Protein AF-A0A401U730-F1 (afdb_monomer)

Organism: NCBI:txid2482724

pLDDT: mean 87.37, std 12.55, range [31.47, 98.69]

Nearest PDB structures (foldseek):
  6oiu-assembly1_A  TM=4.990E-01  e=7.074E-04  Toxoplasma gondii ME49

Structure (mmCIF, N/CA/C/O backbone):
data_AF-A0A401U730-F1
#
_entry.id   AF-A0A401U730-F1
#
loop_
_atom_site.group_PDB
_atom_site.id
_atom_site.type_symbol
_atom_site.label_atom_id
_atom_site.label_alt_id
_atom_site.label_comp_id
_atom_site.label_asym_id
_atom_site.label_entity_id
_atom_site.label_seq_id
_atom_site.pdbx_PDB_ins_code
_atom_site.Cartn_x
_atom_site.Cartn_y
_atom_site.Cartn_z
_atom_site.occupancy
_atom_site.B_iso_or_equiv
_atom_site.auth_seq_id
_atom_site.auth_comp_id
_atom_site.auth_asym_id
_atom_site.auth_atom_id
_atom_site.pdbx_PDB_model_num
ATOM 1 N N . MET A 1 1 ? -16.924 -6.769 8.856 1.00 92.94 1 MET A N 1
ATOM 2 C CA . MET A 1 1 ? -15.564 -7.307 9.139 1.00 92.94 1 MET A CA 1
ATOM 3 C C . MET A 1 1 ? -15.476 -7.551 10.638 1.00 92.94 1 MET A C 1
ATOM 5 O O . MET A 1 1 ? -15.945 -6.701 11.374 1.00 92.94 1 MET A O 1
ATOM 9 N N . VAL A 1 2 ? -14.948 -8.685 11.116 1.00 96.50 2 VAL A N 1
ATOM 10 C CA . VAL A 1 2 ? -14.974 -8.999 12.563 1.00 96.50 2 VAL A CA 1
ATOM 11 C C . VAL A 1 2 ? -13.787 -8.379 13.291 1.00 96.50 2 VAL A C 1
ATOM 13 O O . VAL A 1 2 ? -13.956 -7.716 14.314 1.00 96.50 2 VAL A O 1
ATOM 16 N N . SER A 1 3 ? -12.579 -8.595 12.777 1.00 97.56 3 SER A N 1
ATOM 17 C CA . SER A 1 3 ? -11.372 -8.023 13.365 1.00 97.56 3 SER A CA 1
ATOM 18 C C . SER A 1 3 ? -10.290 -7.762 12.337 1.00 97.56 3 SER A C 1
ATOM 20 O O . SER A 1 3 ? -10.276 -8.353 11.258 1.00 97.56 3 SER A O 1
ATOM 22 N N . GLU A 1 4 ? -9.372 -6.883 12.714 1.00 97.62 4 GLU A N 1
ATOM 23 C CA . GLU A 1 4 ? -8.245 -6.468 11.898 1.00 97.62 4 GLU A CA 1
ATOM 24 C C . GLU A 1 4 ? -6.982 -6.385 12.758 1.00 97.62 4 GLU A C 1
ATOM 26 O O . GLU A 1 4 ? -7.001 -5.846 13.865 1.00 97.62 4 GLU A O 1
ATOM 31 N N . ILE A 1 5 ? -5.879 -6.935 12.255 1.00 98.44 5 ILE A N 1
ATOM 32 C CA . ILE A 1 5 ? -4.561 -6.838 12.880 1.00 98.44 5 ILE A CA 1
ATOM 33 C C . ILE A 1 5 ? -3.582 -6.306 11.843 1.00 98.44 5 ILE A C 1
ATOM 35 O O . ILE A 1 5 ? -3.319 -6.953 10.831 1.00 98.44 5 ILE A O 1
ATOM 39 N N . VAL A 1 6 ? -3.005 -5.150 12.132 1.00 98.38 6 VAL A N 1
ATOM 40 C CA . VAL A 1 6 ? -2.072 -4.435 11.269 1.00 98.38 6 VAL A CA 1
ATOM 41 C C . VAL A 1 6 ? -0.719 -4.392 11.955 1.00 98.38 6 VAL A C 1
ATOM 43 O O . VAL A 1 6 ? -0.585 -3.891 13.073 1.00 98.38 6 VAL A O 1
ATOM 46 N N . ASN A 1 7 ? 0.300 -4.917 11.285 1.00 98.50 7 ASN A N 1
ATOM 47 C CA . ASN A 1 7 ? 1.684 -4.842 11.734 1.00 98.50 7 ASN A CA 1
ATOM 48 C C . ASN A 1 7 ? 2.497 -4.057 10.712 1.00 98.50 7 ASN A C 1
ATOM 50 O O . ASN A 1 7 ? 2.529 -4.417 9.538 1.00 98.50 7 ASN A O 1
ATOM 54 N N . ILE A 1 8 ? 3.157 -2.997 11.164 1.00 98.06 8 ILE A N 1
ATOM 55 C CA . ILE A 1 8 ? 3.908 -2.067 10.327 1.00 98.06 8 ILE A CA 1
ATOM 56 C C . ILE A 1 8 ? 5.350 -2.024 10.816 1.00 98.06 8 ILE A C 1
ATOM 58 O O . ILE A 1 8 ? 5.603 -1.686 11.971 1.00 98.06 8 ILE A O 1
ATOM 62 N N . ASN A 1 9 ? 6.298 -2.304 9.930 1.00 97.75 9 ASN A N 1
ATOM 63 C CA . ASN A 1 9 ? 7.701 -1.969 10.137 1.00 97.75 9 ASN A CA 1
ATOM 64 C C . ASN A 1 9 ? 7.971 -0.645 9.423 1.00 97.75 9 ASN A C 1
ATOM 66 O O . ASN A 1 9 ? 7.946 -0.580 8.194 1.00 97.75 9 ASN A O 1
ATOM 70 N N . LEU A 1 10 ? 8.187 0.414 10.202 1.00 97.12 10 LEU A N 1
ATOM 71 C CA . LEU A 1 10 ? 8.444 1.752 9.687 1.00 97.12 10 LEU A CA 1
ATOM 72 C C . LEU A 1 10 ? 9.946 1.951 9.466 1.00 97.12 10 LEU A C 1
ATOM 74 O O . LEU A 1 10 ? 10.731 1.961 10.424 1.00 97.12 10 LEU A O 1
ATOM 78 N N . TYR A 1 11 ? 10.313 2.158 8.203 1.00 95.00 11 TYR A N 1
ATOM 79 C CA . TYR A 1 11 ? 11.658 2.508 7.775 1.00 95.00 11 TYR A CA 1
ATOM 80 C C . TYR A 1 11 ? 11.805 4.016 7.516 1.00 95.00 11 TYR A C 1
ATOM 82 O O . TYR A 1 11 ? 10.855 4.800 7.534 1.00 95.00 11 TYR A O 1
ATOM 90 N N . SER A 1 12 ? 13.034 4.457 7.269 1.00 91.25 12 SER A N 1
ATOM 91 C CA . SER A 1 12 ? 13.370 5.859 7.066 1.00 91.25 12 SER A CA 1
ATOM 92 C C . SER A 1 12 ? 12.719 6.441 5.823 1.00 91.25 12 SER A C 1
ATOM 94 O O . SER A 1 12 ? 12.453 7.631 5.817 1.00 91.25 12 SER A O 1
ATOM 96 N N . ASP A 1 13 ? 12.473 5.632 4.799 1.00 89.62 13 ASP A N 1
ATOM 97 C CA . ASP A 1 13 ? 11.972 6.038 3.485 1.00 89.62 13 ASP A CA 1
ATOM 98 C C . ASP A 1 13 ? 10.804 5.185 2.976 1.00 89.62 13 ASP A C 1
ATOM 100 O O . ASP A 1 13 ? 10.279 5.463 1.900 1.00 89.62 13 ASP A O 1
ATOM 104 N N . SER A 1 14 ? 10.397 4.173 3.737 1.00 91.62 14 SER A N 1
ATOM 105 C CA . SER A 1 14 ? 9.371 3.206 3.364 1.00 91.62 14 SER A CA 1
ATOM 106 C C . SER A 1 14 ? 8.704 2.599 4.598 1.00 91.62 14 SER A C 1
ATOM 108 O O . SER A 1 14 ? 9.127 2.807 5.734 1.00 91.62 14 SER A O 1
ATOM 110 N N . SER A 1 15 ? 7.632 1.847 4.388 1.00 92.88 15 SER A N 1
ATOM 111 C CA . SER A 1 15 ? 6.961 1.046 5.406 1.00 92.88 15 SER A CA 1
ATOM 112 C C . SER A 1 15 ? 6.593 -0.307 4.819 1.00 92.88 15 SER A C 1
ATOM 114 O O . SER A 1 15 ? 5.973 -0.365 3.758 1.00 92.88 15 SER A O 1
ATOM 116 N N . PHE A 1 16 ? 6.940 -1.385 5.518 1.00 94.69 16 PHE A N 1
ATOM 117 C CA . PHE A 1 16 ? 6.372 -2.704 5.249 1.00 94.69 16 PHE A CA 1
ATOM 118 C C . PHE A 1 16 ? 5.142 -2.897 6.128 1.00 94.69 16 PHE A C 1
ATOM 120 O O . PHE A 1 16 ? 5.216 -2.698 7.341 1.00 94.69 16 PHE A O 1
ATOM 127 N N . VAL A 1 17 ? 4.025 -3.287 5.528 1.00 95.12 17 VAL A N 1
ATOM 128 C CA . VAL A 1 17 ? 2.740 -3.449 6.199 1.00 95.12 17 VAL A CA 1
ATOM 129 C C . VAL A 1 17 ? 2.224 -4.866 5.971 1.00 95.12 17 VAL A C 1
ATOM 131 O O . VAL A 1 17 ? 2.206 -5.361 4.850 1.00 95.12 17 VAL A O 1
ATOM 134 N N . SER A 1 18 ? 1.793 -5.512 7.050 1.00 97.50 18 SER A N 1
ATOM 135 C CA . SER A 1 18 ? 1.122 -6.809 7.052 1.00 97.50 18 SER A CA 1
ATOM 136 C C . SER A 1 18 ? -0.223 -6.657 7.754 1.00 97.50 18 SER A C 1
ATOM 138 O O . SER A 1 18 ? -0.272 -6.596 8.987 1.00 97.50 18 SER A O 1
ATOM 140 N N . CYS A 1 19 ? -1.303 -6.657 6.981 1.00 96.50 19 CYS A N 1
ATOM 141 C CA . CYS A 1 19 ? -2.676 -6.590 7.476 1.00 96.50 19 CYS A CA 1
ATOM 142 C C . CYS A 1 19 ? -3.315 -7.971 7.449 1.00 96.50 19 CYS A C 1
ATOM 144 O O . CYS A 1 19 ? -3.171 -8.709 6.480 1.00 96.50 19 CYS A O 1
ATOM 146 N N . THR A 1 20 ? -4.023 -8.335 8.509 1.00 98.19 20 THR A N 1
ATOM 147 C CA . THR A 1 20 ? -4.826 -9.557 8.587 1.00 98.19 20 THR A CA 1
ATOM 148 C C . THR A 1 20 ? -6.246 -9.184 8.972 1.00 98.19 20 THR A C 1
ATOM 150 O O . THR A 1 20 ? -6.475 -8.651 10.054 1.00 98.19 20 THR A O 1
ATOM 153 N N . PHE A 1 21 ? -7.188 -9.492 8.091 1.00 97.19 21 PHE A N 1
ATOM 154 C CA . PHE A 1 21 ? -8.611 -9.246 8.247 1.00 97.19 21 PHE A CA 1
ATOM 155 C C . PHE A 1 21 ? -9.322 -10.570 8.507 1.00 97.19 21 PHE A C 1
ATOM 157 O O . PHE A 1 21 ? -9.176 -11.526 7.743 1.00 97.19 21 PHE A O 1
ATOM 164 N N . ASN A 1 22 ? -10.116 -10.624 9.571 1.00 97.81 22 ASN A N 1
ATOM 165 C CA . ASN A 1 22 ? -10.995 -11.749 9.849 1.00 97.81 22 ASN A CA 1
ATOM 166 C C . ASN A 1 22 ? -12.416 -11.375 9.445 1.00 97.81 22 ASN A C 1
ATOM 168 O O . ASN A 1 22 ? -13.035 -10.455 9.992 1.00 97.81 22 ASN A O 1
ATOM 172 N N . MET A 1 23 ? -12.925 -12.105 8.465 1.00 96.62 23 MET A N 1
ATOM 173 C CA . MET A 1 23 ? -14.196 -11.861 7.802 1.00 96.62 23 MET A CA 1
ATOM 174 C C . MET A 1 23 ? -15.190 -12.935 8.218 1.00 96.62 23 MET A C 1
ATOM 176 O O . MET A 1 23 ? -14.804 -14.083 8.420 1.00 96.62 23 MET A O 1
ATOM 180 N N . LYS A 1 24 ? -16.472 -12.578 8.315 1.00 96.69 24 LYS A N 1
ATOM 181 C CA . LYS A 1 24 ? -17.561 -13.522 8.569 1.00 96.69 24 LYS A CA 1
ATOM 182 C C . LYS A 1 24 ? -18.732 -13.212 7.653 1.00 96.69 24 LYS A C 1
ATOM 184 O O . LYS A 1 24 ? -19.149 -12.058 7.555 1.00 96.69 24 LYS A O 1
ATOM 189 N N . ASN A 1 25 ? -19.268 -14.238 7.005 1.00 96.75 25 ASN A N 1
ATOM 190 C CA . ASN A 1 25 ? -20.486 -14.116 6.224 1.00 96.75 25 ASN A CA 1
ATOM 191 C C . ASN A 1 25 ? -21.715 -14.288 7.122 1.00 96.75 25 ASN A C 1
ATOM 193 O O . ASN A 1 25 ? -21.928 -15.343 7.717 1.00 96.75 25 ASN A O 1
ATOM 197 N N . HIS A 1 26 ? -22.537 -13.246 7.203 1.00 93.69 26 HIS A N 1
ATOM 198 C CA . HIS A 1 26 ? -23.781 -13.247 7.976 1.00 93.69 26 HIS A CA 1
ATOM 199 C C . HIS A 1 26 ? -25.024 -13.561 7.127 1.00 93.69 26 HIS A C 1
ATOM 201 O O . HIS A 1 26 ? -26.112 -13.683 7.685 1.00 93.69 26 HIS A O 1
ATOM 207 N N . GLY A 1 27 ? -24.882 -13.643 5.801 1.00 93.88 27 GLY A N 1
ATOM 208 C CA . GLY A 1 27 ? -25.962 -13.919 4.855 1.00 93.88 27 GLY A CA 1
ATOM 209 C C . GLY A 1 27 ? -25.851 -15.305 4.224 1.00 93.88 27 GLY A C 1
ATOM 210 O O . GLY A 1 27 ? -25.210 -16.208 4.766 1.00 93.88 27 GLY A O 1
ATOM 211 N N . ASP A 1 28 ? -26.490 -15.472 3.069 1.00 97.12 28 ASP A N 1
ATOM 212 C CA . ASP A 1 28 ? -26.392 -16.694 2.270 1.00 97.12 28 ASP A CA 1
ATOM 213 C C . ASP A 1 28 ? -25.027 -16.823 1.581 1.00 97.12 28 ASP A C 1
ATOM 215 O O . ASP A 1 28 ? -24.183 -15.933 1.657 1.00 97.12 28 ASP A O 1
ATOM 219 N N . SER A 1 29 ? -24.765 -17.970 0.952 1.00 97.50 29 SER A N 1
ATOM 220 C CA . SER A 1 29 ? -23.481 -18.194 0.277 1.00 97.50 29 SER A CA 1
ATOM 221 C C . SER A 1 29 ? -23.316 -17.236 -0.903 1.00 97.50 29 SER A C 1
ATOM 223 O O . SER A 1 29 ? -24.237 -17.090 -1.704 1.00 97.50 29 SER A O 1
ATOM 225 N N . LEU A 1 30 ? -22.146 -16.612 -1.030 1.00 96.69 30 LEU A N 1
ATOM 226 C CA . LEU A 1 30 ? -21.886 -15.609 -2.061 1.00 96.69 30 LEU A CA 1
ATOM 227 C C . LEU A 1 30 ? -20.399 -15.540 -2.438 1.00 96.69 30 LEU A C 1
ATOM 229 O O . LEU A 1 30 ? -19.533 -16.011 -1.702 1.00 96.69 30 LEU A O 1
ATOM 233 N N . THR A 1 31 ? -20.091 -14.944 -3.586 1.00 96.06 31 THR A N 1
ATOM 234 C CA . THR A 1 31 ? -18.715 -14.637 -3.998 1.00 96.06 31 THR A CA 1
ATOM 235 C C . THR A 1 31 ? -18.553 -13.128 -4.086 1.00 96.06 31 THR A C 1
ATOM 237 O O . THR A 1 31 ? -19.290 -12.481 -4.822 1.00 96.06 31 THR A O 1
ATOM 240 N N . LEU A 1 32 ? -17.600 -12.575 -3.333 1.00 92.06 32 LEU A N 1
ATOM 241 C CA . LEU A 1 32 ? -17.267 -11.149 -3.345 1.00 92.06 32 LEU A CA 1
ATOM 242 C C . LEU A 1 32 ? -16.022 -10.898 -4.177 1.00 92.06 32 LEU A C 1
ATOM 244 O O . LEU A 1 32 ? -15.055 -11.651 -4.069 1.00 92.06 32 LEU A O 1
ATOM 248 N N . ALA A 1 33 ? -16.026 -9.802 -4.930 1.00 91.44 33 ALA A N 1
ATOM 249 C CA . ALA A 1 33 ? -14.792 -9.148 -5.330 1.00 91.44 33 ALA A CA 1
ATOM 250 C C . ALA A 1 33 ? -14.291 -8.334 -4.130 1.00 91.44 33 ALA A C 1
ATOM 252 O O . ALA A 1 33 ? -14.960 -7.406 -3.678 1.00 91.44 33 ALA A O 1
ATOM 253 N N . VAL A 1 34 ? -13.150 -8.729 -3.575 1.00 90.88 34 VAL A N 1
ATOM 254 C CA . VAL A 1 34 ? -12.459 -7.972 -2.531 1.00 90.88 34 VAL A CA 1
ATOM 255 C C . VAL A 1 34 ? -11.381 -7.152 -3.203 1.00 90.88 34 VAL A C 1
ATOM 257 O O . VAL A 1 34 ? -10.707 -7.648 -4.100 1.00 90.88 34 VAL A O 1
ATOM 260 N N . GLY A 1 35 ? -11.261 -5.902 -2.782 1.00 86.44 35 GLY A N 1
ATOM 261 C CA . GLY A 1 35 ? -10.415 -4.925 -3.425 1.00 86.44 35 GLY A CA 1
ATOM 262 C C . GLY A 1 35 ? -9.282 -4.415 -2.541 1.00 86.44 35 GLY A C 1
ATOM 263 O O . GLY A 1 35 ? -9.459 -4.233 -1.337 1.00 86.44 35 GLY A O 1
ATOM 264 N N . PHE A 1 36 ? -8.140 -4.131 -3.159 1.00 81.25 36 PHE A N 1
ATOM 265 C CA . PHE A 1 36 ? -7.029 -3.387 -2.586 1.00 81.25 36 PHE A CA 1
ATOM 266 C C . PHE A 1 36 ? -6.651 -2.196 -3.497 1.00 81.25 36 PHE A C 1
ATOM 268 O O . PHE A 1 36 ? -6.542 -2.376 -4.715 1.00 81.25 36 PHE A O 1
ATOM 275 N N . PRO A 1 37 ? -6.499 -0.972 -2.955 1.00 74.12 37 PRO A N 1
ATOM 276 C CA . PRO A 1 37 ? -6.190 0.220 -3.751 1.00 74.12 37 PRO A CA 1
ATOM 277 C C . PRO A 1 37 ? -4.754 0.203 -4.305 1.00 74.12 37 PRO A C 1
ATOM 279 O O . PRO A 1 37 ? -3.903 -0.547 -3.823 1.00 74.12 37 PRO A O 1
ATOM 282 N N . VAL A 1 38 ? -4.459 1.065 -5.292 1.00 67.62 38 VAL A N 1
ATOM 283 C CA . VAL A 1 38 ? -3.062 1.321 -5.702 1.00 67.62 38 VAL A CA 1
ATOM 284 C C . VAL A 1 38 ? -2.323 2.036 -4.590 1.00 67.62 38 VAL A C 1
ATOM 286 O O . VAL A 1 38 ? -2.788 3.040 -4.055 1.00 67.62 38 VAL A O 1
ATOM 289 N N . MET A 1 39 ? -1.117 1.561 -4.299 1.00 60.22 39 MET A N 1
ATOM 290 C CA . MET A 1 39 ? -0.296 2.063 -3.201 1.00 60.22 39 MET A CA 1
ATOM 291 C C . MET A 1 39 ? 0.797 3.041 -3.667 1.00 60.22 39 MET A C 1
ATOM 293 O O . MET A 1 39 ? 1.913 3.049 -3.144 1.00 60.22 39 MET A O 1
ATOM 297 N N . ASN A 1 40 ? 0.475 3.900 -4.639 1.00 57.69 40 ASN A N 1
ATOM 298 C CA . ASN A 1 40 ? 1.379 4.924 -5.168 1.00 57.69 40 ASN A CA 1
ATOM 299 C C . ASN A 1 40 ? 1.354 6.186 -4.290 1.00 57.69 40 ASN A C 1
ATOM 301 O O . ASN A 1 40 ? 0.771 7.207 -4.646 1.00 57.69 40 ASN A O 1
ATOM 305 N N . PHE A 1 41 ? 2.019 6.144 -3.134 1.00 49.84 41 PHE A N 1
ATOM 306 C CA . PHE A 1 41 ? 2.169 7.314 -2.262 1.00 49.84 41 PHE A CA 1
ATOM 307 C C . PHE A 1 41 ? 3.386 8.165 -2.657 1.00 49.84 41 PHE A C 1
ATOM 309 O O . PHE A 1 41 ? 4.400 8.183 -1.963 1.00 49.84 41 PHE A O 1
ATOM 316 N N . PHE A 1 42 ? 3.292 8.913 -3.758 1.00 41.88 42 PHE A N 1
ATOM 317 C CA . PHE A 1 42 ? 4.226 10.008 -4.041 1.00 41.88 42 PHE A CA 1
ATOM 318 C C . PHE A 1 42 ? 3.470 11.336 -4.062 1.00 41.88 42 PHE A C 1
ATOM 320 O O . PHE A 1 42 ? 2.549 11.541 -4.842 1.00 41.88 42 PHE A O 1
ATOM 327 N N . HIS A 1 43 ? 3.875 12.261 -3.188 1.00 36.62 43 HIS A N 1
ATOM 328 C CA . HIS A 1 43 ? 3.167 13.521 -2.924 1.00 36.62 43 HIS A CA 1
ATOM 329 C C . HIS A 1 43 ? 3.184 14.523 -4.102 1.00 36.62 43 HIS A C 1
ATOM 331 O O . HIS A 1 43 ? 2.590 15.588 -3.991 1.00 36.62 43 HIS A O 1
ATOM 337 N N . TRP A 1 44 ? 3.870 14.203 -5.208 1.00 31.47 44 TRP A N 1
ATOM 338 C CA . TRP A 1 44 ? 4.137 15.142 -6.310 1.00 31.47 44 TRP A CA 1
ATOM 339 C C . TRP A 1 44 ? 3.843 14.595 -7.713 1.00 31.47 44 TRP A C 1
ATOM 341 O O . TRP A 1 44 ? 3.870 15.363 -8.668 1.00 31.47 44 TRP A O 1
ATOM 351 N N . SER A 1 45 ? 3.538 13.304 -7.843 1.00 36.97 45 SER A N 1
ATOM 352 C CA . SER A 1 45 ? 3.020 12.693 -9.070 1.00 36.97 45 SER A CA 1
ATOM 353 C C . SER A 1 45 ? 2.565 11.275 -8.749 1.00 36.97 45 SER A C 1
ATOM 355 O O . SER A 1 45 ? 3.286 10.553 -8.055 1.00 36.97 45 SER A O 1
ATOM 357 N N . ILE A 1 46 ? 1.436 10.836 -9.303 1.00 39.97 46 ILE A N 1
ATOM 358 C CA . ILE A 1 46 ? 1.210 9.402 -9.496 1.00 39.97 46 ILE A CA 1
ATOM 359 C C . ILE 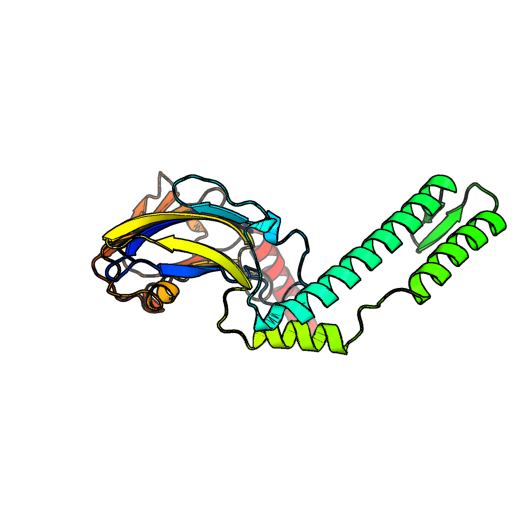A 1 46 ? 2.392 8.939 -10.356 1.00 39.97 46 ILE A C 1
ATOM 361 O O . ILE A 1 46 ? 2.586 9.435 -11.464 1.00 39.97 46 ILE A O 1
ATOM 365 N N . SER A 1 47 ? 3.278 8.105 -9.806 1.00 43.59 47 SER A N 1
ATOM 366 C CA . SER A 1 47 ? 4.280 7.451 -10.648 1.00 43.59 47 SER A CA 1
ATOM 367 C C . SER A 1 47 ? 3.509 6.678 -11.718 1.00 43.59 47 SER A C 1
ATOM 369 O O . SER A 1 47 ? 2.527 6.029 -11.344 1.00 43.59 47 SER A O 1
ATOM 371 N N . PRO A 1 48 ? 3.911 6.722 -13.003 1.00 53.12 48 PRO A N 1
ATOM 372 C CA . PRO A 1 48 ? 3.255 5.916 -14.023 1.00 53.12 48 PRO A CA 1
ATOM 373 C C . PRO A 1 48 ? 3.182 4.466 -13.542 1.00 53.12 48 PRO A C 1
ATOM 375 O O . PRO A 1 48 ? 4.107 3.995 -12.867 1.00 53.12 48 PRO A O 1
ATOM 378 N N . TYR A 1 49 ? 2.054 3.812 -13.830 1.00 56.84 49 TYR A N 1
ATOM 379 C CA . TYR A 1 49 ? 1.788 2.433 -13.439 1.00 56.84 49 TYR A CA 1
ATOM 380 C C . TYR A 1 49 ? 3.014 1.555 -13.708 1.00 56.84 49 TYR A C 1
ATOM 382 O O . TYR A 1 49 ? 3.540 1.502 -14.821 1.00 56.84 49 TYR A O 1
ATOM 390 N N . ASP A 1 50 ? 3.491 0.886 -12.664 1.00 60.69 50 ASP A N 1
ATOM 391 C CA . ASP A 1 50 ? 4.623 -0.022 -12.759 1.00 60.69 50 ASP A CA 1
ATOM 392 C C . ASP A 1 50 ? 4.082 -1.432 -12.990 1.00 60.69 50 ASP A C 1
ATOM 394 O O . ASP A 1 50 ? 3.280 -1.935 -12.212 1.00 60.69 50 ASP A O 1
ATOM 398 N N . LYS A 1 51 ? 4.519 -2.119 -14.044 1.00 59.66 51 LYS A N 1
ATOM 399 C CA . LYS A 1 51 ? 4.112 -3.511 -14.292 1.00 59.66 51 LYS A CA 1
ATOM 400 C C . LYS A 1 51 ? 4.490 -4.474 -13.155 1.00 59.66 51 LYS A C 1
ATOM 402 O O . LYS A 1 51 ? 3.876 -5.529 -13.031 1.00 59.66 51 LYS A O 1
ATOM 407 N N . GLN A 1 52 ? 5.480 -4.121 -12.328 1.00 65.12 52 GLN A N 1
ATOM 408 C CA . GLN A 1 52 ? 5.853 -4.870 -11.126 1.00 65.12 52 GLN A CA 1
ATOM 409 C C . GLN A 1 52 ? 4.986 -4.496 -9.922 1.00 65.12 52 GLN A C 1
ATOM 411 O O . GLN A 1 52 ? 5.219 -4.981 -8.822 1.00 65.12 52 GLN A O 1
ATOM 416 N N . ASP A 1 53 ? 3.974 -3.643 -10.079 1.00 68.62 53 ASP A N 1
ATOM 417 C CA . ASP A 1 53 ? 3.147 -3.192 -8.965 1.00 68.62 53 ASP A CA 1
ATOM 418 C C . ASP A 1 53 ? 2.392 -4.350 -8.300 1.00 68.62 53 ASP A C 1
ATOM 420 O O . ASP A 1 53 ? 2.330 -4.415 -7.074 1.00 68.62 53 ASP A O 1
ATOM 424 N N . LYS A 1 54 ? 1.973 -5.364 -9.073 1.00 72.50 54 LYS A N 1
ATOM 425 C CA . LYS A 1 54 ? 1.433 -6.607 -8.503 1.00 72.50 54 LYS A CA 1
ATOM 426 C C . LYS A 1 54 ? 2.466 -7.480 -7.781 1.00 72.50 54 LYS A C 1
ATOM 428 O O . LYS A 1 54 ? 2.084 -8.381 -7.043 1.00 72.50 54 LYS A O 1
ATOM 433 N N . GLU A 1 55 ? 3.761 -7.255 -7.991 1.00 72.75 55 GLU A N 1
ATOM 434 C CA . GLU A 1 55 ? 4.843 -7.918 -7.248 1.00 72.75 55 GLU A CA 1
ATOM 435 C C . GLU A 1 55 ? 5.147 -7.197 -5.922 1.00 72.75 55 GLU A C 1
ATOM 437 O O . GLU A 1 55 ? 5.808 -7.760 -5.051 1.00 72.75 55 GLU A O 1
ATOM 442 N N . LYS A 1 56 ? 4.642 -5.967 -5.733 1.00 77.06 56 LYS A N 1
ATOM 443 C CA . LYS A 1 56 ? 4.864 -5.156 -4.519 1.00 77.06 56 LYS A CA 1
ATOM 444 C C . LYS A 1 56 ? 3.949 -5.532 -3.358 1.00 77.06 56 LYS A C 1
ATOM 446 O O . LYS A 1 56 ? 4.114 -4.999 -2.255 1.00 77.06 56 LYS A O 1
ATOM 451 N N . PHE A 1 57 ? 3.001 -6.436 -3.585 1.00 86.69 57 PHE A N 1
ATOM 452 C CA . PHE A 1 57 ? 2.126 -6.952 -2.549 1.00 86.69 57 PHE A CA 1
ATOM 453 C C . PHE A 1 57 ? 1.862 -8.449 -2.708 1.00 86.69 57 PHE A C 1
ATOM 455 O O . PHE A 1 57 ? 2.013 -9.045 -3.770 1.00 86.69 57 PHE A O 1
ATOM 462 N N . GLU A 1 58 ? 1.459 -9.066 -1.606 1.00 92.44 58 GLU A N 1
ATOM 463 C CA . GLU A 1 58 ? 1.079 -10.466 -1.535 1.00 92.44 58 GLU A CA 1
ATOM 464 C C . GLU A 1 58 ? -0.269 -10.580 -0.837 1.00 92.44 58 GLU A C 1
ATOM 466 O O . GLU A 1 58 ? -0.487 -9.952 0.201 1.00 92.44 58 GLU A O 1
ATOM 471 N N . ILE A 1 59 ? -1.148 -11.423 -1.375 1.00 94.25 59 ILE A N 1
ATOM 472 C CA . ILE A 1 59 ? -2.470 -11.682 -0.808 1.00 94.25 59 ILE A CA 1
ATOM 473 C C . ILE A 1 59 ? -2.565 -13.156 -0.448 1.00 94.25 59 ILE A C 1
ATOM 475 O O . ILE A 1 59 ? -2.161 -14.023 -1.223 1.00 94.25 59 ILE A O 1
ATOM 479 N N . TYR A 1 60 ? -3.120 -13.433 0.725 1.00 97.00 60 TYR A N 1
ATOM 480 C CA . TYR A 1 60 ? -3.408 -14.774 1.199 1.00 97.00 60 TYR A CA 1
ATOM 481 C C . TYR A 1 60 ? -4.876 -14.860 1.610 1.00 97.00 60 TYR A C 1
ATOM 483 O O . TYR A 1 60 ? -5.364 -13.991 2.334 1.00 97.00 60 TYR A O 1
ATOM 491 N N . VAL A 1 61 ? -5.557 -15.924 1.196 1.00 97.19 61 VAL A N 1
ATOM 492 C CA . VAL A 1 61 ? -6.911 -16.267 1.649 1.00 97.19 61 VAL A CA 1
ATOM 493 C C . VAL A 1 61 ? -6.830 -17.610 2.360 1.00 97.19 61 VAL A C 1
ATOM 495 O O . VAL A 1 61 ? -6.384 -18.592 1.776 1.00 97.19 61 VAL A O 1
ATOM 498 N N . ASP A 1 62 ? -7.186 -17.637 3.642 1.00 97.06 62 ASP A N 1
ATOM 499 C CA . ASP A 1 62 ? -7.078 -18.813 4.518 1.00 97.06 62 ASP A CA 1
ATOM 500 C C . ASP A 1 62 ? -5.674 -19.455 4.495 1.00 97.06 62 ASP A C 1
ATOM 502 O O . ASP A 1 62 ? -5.504 -20.671 4.535 1.00 97.06 62 ASP A O 1
ATOM 506 N N . GLY A 1 63 ? -4.639 -18.611 4.404 1.00 96.62 63 GLY A N 1
ATOM 507 C CA . GLY A 1 63 ? -3.233 -19.023 4.347 1.00 96.62 63 GLY A CA 1
ATOM 508 C C . GLY A 1 63 ? -2.733 -19.433 2.957 1.00 96.62 63 GLY A C 1
ATOM 509 O O . GLY A 1 63 ? -1.525 -19.577 2.776 1.00 96.62 63 GLY A O 1
ATOM 510 N N . LEU A 1 64 ? -3.615 -19.553 1.962 1.00 96.94 64 LEU A N 1
ATOM 511 C CA . LEU A 1 64 ? -3.239 -19.841 0.580 1.00 96.94 64 LEU A CA 1
ATOM 512 C C . LEU A 1 64 ? -2.855 -18.549 -0.138 1.00 96.94 64 LEU A C 1
ATOM 514 O O . LEU A 1 64 ? -3.668 -17.631 -0.251 1.00 96.94 64 LEU A O 1
ATOM 518 N N . ARG A 1 65 ? -1.611 -18.479 -0.620 1.00 96.06 65 ARG A N 1
ATOM 519 C CA . ARG A 1 65 ? -1.106 -17.344 -1.399 1.00 96.06 65 ARG A CA 1
ATOM 520 C C . ARG A 1 65 ? -1.793 -17.298 -2.763 1.00 96.06 65 ARG A C 1
ATOM 522 O O . ARG A 1 65 ? -1.763 -18.288 -3.489 1.00 96.06 65 ARG A O 1
ATOM 529 N N . LEU A 1 66 ? -2.342 -16.141 -3.117 1.00 94.19 66 LEU A N 1
ATOM 530 C CA . LEU A 1 66 ? -2.883 -15.886 -4.447 1.00 94.19 66 LEU A CA 1
ATOM 531 C C . LEU A 1 66 ? -1.760 -15.672 -5.466 1.00 94.19 66 LEU A C 1
ATOM 533 O O . LEU A 1 66 ? -0.708 -15.098 -5.168 1.00 94.19 66 LEU A O 1
ATOM 537 N N . SER A 1 67 ? -2.003 -16.138 -6.683 1.00 91.31 67 SER A N 1
ATOM 538 C CA . SER A 1 67 ? -1.157 -15.917 -7.848 1.00 91.31 67 SER A CA 1
ATOM 539 C C . SER A 1 67 ? -1.532 -14.622 -8.575 1.00 91.31 67 SER A C 1
ATOM 541 O O . SER A 1 67 ? -2.594 -14.040 -8.361 1.00 91.31 67 SER A O 1
ATOM 543 N N . GLN A 1 68 ? -0.678 -14.195 -9.505 1.00 83.25 68 GLN A N 1
ATOM 544 C CA . GLN A 1 68 ? -0.947 -13.030 -10.353 1.00 83.25 68 GLN A CA 1
ATOM 545 C C . GLN A 1 68 ? -2.227 -13.170 -11.191 1.00 83.25 68 GLN A C 1
ATOM 547 O O . GLN A 1 68 ? -2.901 -12.176 -11.447 1.00 83.25 68 GLN A O 1
ATOM 552 N N . SER A 1 69 ? -2.588 -14.394 -11.591 1.00 86.75 69 SER A N 1
ATOM 553 C CA . SER A 1 69 ? -3.824 -14.674 -12.334 1.00 86.75 69 SER A CA 1
ATOM 554 C C . SER A 1 69 ? -5.092 -14.581 -11.484 1.00 86.75 69 SER A C 1
ATOM 556 O O . SER A 1 69 ? -6.174 -14.388 -12.035 1.00 86.75 69 SER A O 1
ATOM 558 N N . ASP A 1 70 ? -4.971 -14.685 -10.158 1.00 90.50 70 ASP A N 1
ATOM 559 C CA . ASP A 1 70 ? -6.104 -14.521 -9.240 1.00 90.50 70 ASP A CA 1
ATOM 560 C C . ASP A 1 70 ? -6.441 -13.039 -9.000 1.00 90.50 70 ASP A C 1
ATOM 562 O O . ASP A 1 70 ? -7.533 -12.722 -8.525 1.00 90.50 70 ASP A O 1
ATOM 566 N N . ILE A 1 71 ? -5.507 -12.135 -9.329 1.00 88.44 71 ILE A N 1
ATOM 567 C CA . ILE A 1 71 ? -5.605 -10.690 -9.104 1.00 88.44 71 ILE A CA 1
ATOM 568 C C . ILE A 1 71 ? -5.950 -9.981 -10.416 1.00 88.44 71 ILE A C 1
ATOM 570 O O . ILE A 1 71 ? -5.144 -9.885 -11.349 1.00 88.44 71 ILE A O 1
ATOM 574 N N . GLN A 1 72 ? -7.152 -9.427 -10.454 1.00 88.00 72 GLN A N 1
ATOM 575 C CA . GLN A 1 72 ? -7.768 -8.781 -11.606 1.00 88.00 72 GLN A CA 1
ATOM 576 C C . GLN A 1 72 ? -7.900 -7.272 -11.364 1.00 88.00 72 GLN A C 1
ATOM 578 O O . GLN A 1 72 ? -7.652 -6.787 -10.261 1.00 88.00 72 GLN A O 1
ATOM 583 N N . VAL A 1 73 ? -8.272 -6.536 -12.405 1.00 84.81 73 VAL A N 1
ATOM 584 C CA . VAL A 1 73 ? -8.762 -5.154 -12.297 1.00 84.81 73 VAL A CA 1
ATOM 585 C C . VAL A 1 73 ? -10.295 -5.165 -12.377 1.00 84.81 73 VAL A C 1
ATOM 587 O O . VAL A 1 73 ? -10.847 -6.163 -12.854 1.00 84.81 73 VAL A O 1
ATOM 590 N N . PRO A 1 74 ? -10.994 -4.112 -11.914 1.00 84.75 74 PRO A N 1
ATOM 591 C CA . PRO A 1 74 ? -12.435 -3.969 -12.127 1.00 84.75 74 PRO A CA 1
ATOM 592 C C . PRO A 1 74 ? -12.832 -4.160 -13.597 1.00 84.75 74 PRO A C 1
ATOM 594 O O . PRO A 1 74 ? -12.078 -3.791 -14.500 1.00 84.75 74 PRO A O 1
ATOM 597 N N . GLU A 1 75 ? -14.011 -4.739 -13.842 1.00 86.06 75 GLU A N 1
ATOM 598 C CA . GLU A 1 75 ? -14.469 -5.075 -15.200 1.00 86.06 75 GLU A CA 1
ATOM 599 C C . GLU A 1 75 ? -14.564 -3.822 -16.078 1.00 86.06 75 GLU A C 1
ATOM 601 O O . GLU A 1 75 ? -14.175 -3.854 -17.243 1.00 86.06 75 GLU A O 1
ATOM 606 N N . GLU A 1 76 ? -14.979 -2.692 -15.497 1.00 83.62 76 GLU A N 1
ATOM 607 C CA . GLU A 1 76 ? -15.091 -1.406 -16.190 1.00 83.62 76 GLU A CA 1
ATOM 608 C C . GLU A 1 76 ? -13.737 -0.883 -16.690 1.00 83.62 76 GLU A C 1
ATOM 610 O O . GLU A 1 76 ? -13.687 -0.101 -17.634 1.00 83.62 76 GLU A O 1
ATOM 615 N N . MET A 1 77 ? -12.633 -1.314 -16.072 1.00 81.44 77 MET A N 1
ATOM 616 C CA . MET A 1 77 ? -11.272 -0.908 -16.433 1.00 81.44 77 MET A CA 1
ATOM 617 C C . MET A 1 77 ? -10.554 -1.936 -17.300 1.00 81.44 77 MET A C 1
ATOM 619 O O . MET A 1 77 ? -9.472 -1.655 -17.814 1.00 81.44 77 MET A O 1
ATOM 623 N N . LYS A 1 78 ? -11.114 -3.141 -17.445 1.00 86.50 78 LYS A N 1
ATOM 624 C CA . LYS A 1 78 ? -10.407 -4.284 -18.018 1.00 86.50 78 LYS A CA 1
ATOM 625 C C . LYS A 1 78 ? -9.914 -4.010 -19.437 1.00 86.50 78 LYS A C 1
ATOM 627 O O . LYS A 1 78 ? -8.766 -4.312 -19.746 1.00 86.50 78 LYS A O 1
ATOM 632 N N . GLU A 1 79 ? -10.750 -3.420 -20.287 1.00 88.88 79 GLU A N 1
ATOM 633 C CA . GLU A 1 79 ? -10.379 -3.129 -21.675 1.00 88.88 79 GLU A CA 1
ATOM 634 C C . GLU A 1 79 ? -9.219 -2.126 -21.762 1.00 88.88 79 GLU A C 1
ATOM 636 O O . GLU A 1 79 ? -8.216 -2.392 -22.431 1.00 88.88 79 GLU A O 1
ATOM 641 N N . THR A 1 80 ? -9.330 -0.992 -21.066 1.00 86.19 80 THR A N 1
ATOM 642 C CA . THR A 1 80 ? -8.303 0.059 -21.048 1.00 86.19 80 THR A CA 1
ATOM 643 C C . THR A 1 80 ? -7.008 -0.452 -20.417 1.00 86.19 80 THR A C 1
ATOM 645 O O . THR A 1 80 ? -5.925 -0.220 -20.955 1.00 86.19 80 THR A O 1
ATOM 648 N N . TYR A 1 81 ? -7.105 -1.228 -19.333 1.00 83.62 81 TYR A N 1
ATOM 649 C CA . TYR A 1 81 ? -5.966 -1.887 -18.697 1.00 83.62 81 TYR A CA 1
ATOM 650 C C . TYR A 1 81 ? -5.264 -2.861 -19.649 1.00 83.62 81 TYR A C 1
ATOM 652 O O . TYR A 1 81 ? -4.048 -2.786 -19.809 1.00 83.62 81 TYR A O 1
ATOM 660 N N . ASP A 1 82 ? -6.005 -3.740 -20.330 1.00 86.31 82 ASP A N 1
ATOM 661 C CA . ASP A 1 82 ? -5.435 -4.720 -21.261 1.00 86.31 82 ASP A CA 1
ATOM 662 C C . ASP A 1 82 ? -4.722 -4.024 -22.438 1.00 86.31 82 ASP A C 1
ATOM 664 O O . ASP A 1 82 ? -3.618 -4.425 -22.825 1.00 86.31 82 ASP A O 1
ATOM 668 N N . LYS A 1 83 ? -5.306 -2.941 -22.978 1.00 87.81 83 LYS A N 1
ATOM 669 C CA . LYS A 1 83 ? -4.670 -2.101 -24.009 1.00 87.81 83 LYS A CA 1
ATOM 670 C C . LYS A 1 83 ? -3.377 -1.469 -23.496 1.00 87.81 83 LYS A C 1
ATOM 672 O O . LYS A 1 83 ? -2.340 -1.594 -24.149 1.00 87.81 83 LYS A O 1
ATOM 677 N N . TYR A 1 84 ? -3.426 -0.844 -22.321 1.00 83.75 84 TYR A N 1
ATOM 678 C CA . TYR A 1 84 ? -2.270 -0.214 -21.687 1.00 83.75 84 TYR A CA 1
ATOM 679 C C . TYR A 1 84 ? -1.137 -1.225 -21.461 1.00 83.75 84 TYR A C 1
ATOM 681 O O . TYR A 1 84 ? -0.003 -1.010 -21.894 1.00 83.75 84 TYR A O 1
ATOM 689 N N . MET A 1 85 ? -1.447 -2.384 -20.874 1.00 81.31 85 MET A N 1
ATOM 690 C CA . MET A 1 85 ? -0.468 -3.442 -20.610 1.00 81.31 85 MET A CA 1
ATOM 691 C C . MET A 1 85 ? 0.150 -4.006 -21.888 1.00 81.31 85 MET A C 1
ATOM 693 O O . MET A 1 85 ? 1.358 -4.252 -21.930 1.00 81.31 85 MET A O 1
ATOM 697 N N . LYS A 1 86 ? -0.641 -4.167 -22.956 1.00 87.00 86 LYS A N 1
ATOM 698 C CA . LYS A 1 86 ? -0.131 -4.592 -24.264 1.00 87.00 86 LYS A CA 1
ATOM 699 C C . LYS A 1 86 ? 0.925 -3.619 -24.795 1.00 87.00 86 LYS A C 1
ATOM 701 O O . LYS A 1 86 ? 1.993 -4.059 -25.218 1.00 87.00 86 LYS A O 1
ATOM 706 N N . VAL A 1 87 ? 0.651 -2.316 -24.739 1.00 85.75 87 VAL A N 1
ATOM 707 C CA . VAL A 1 87 ? 1.592 -1.274 -25.177 1.00 85.75 87 VAL A CA 1
ATOM 708 C C . VAL A 1 87 ? 2.873 -1.297 -24.338 1.00 85.75 87 VAL A C 1
ATOM 710 O O . VAL A 1 87 ? 3.968 -1.288 -24.897 1.00 85.75 87 VAL A O 1
ATOM 713 N N . ILE A 1 88 ? 2.764 -1.413 -23.010 1.00 81.81 88 ILE A N 1
ATOM 714 C CA . ILE A 1 88 ? 3.933 -1.528 -22.123 1.00 81.81 88 ILE A CA 1
ATOM 715 C C . ILE A 1 88 ? 4.803 -2.738 -22.493 1.00 81.81 88 ILE A C 1
ATOM 717 O O . ILE A 1 88 ? 6.028 -2.618 -22.574 1.00 81.81 88 ILE A O 1
ATOM 721 N N . HIS A 1 89 ? 4.200 -3.896 -22.778 1.00 84.38 89 HIS A N 1
ATOM 722 C CA . HIS A 1 89 ? 4.947 -5.080 -23.210 1.00 84.38 89 HIS A CA 1
ATOM 723 C C . HIS A 1 89 ? 5.691 -4.867 -24.536 1.00 84.38 89 HIS A C 1
ATOM 725 O O . HIS A 1 89 ? 6.846 -5.284 -24.653 1.00 84.38 89 HIS A O 1
ATOM 731 N N . ILE A 1 90 ? 5.074 -4.179 -25.500 1.00 87.81 90 ILE A N 1
ATOM 732 C CA . ILE A 1 90 ? 5.704 -3.816 -26.777 1.00 87.81 90 ILE A CA 1
ATOM 733 C C . ILE A 1 90 ? 6.902 -2.885 -26.551 1.00 87.81 90 ILE A C 1
ATOM 735 O O . ILE A 1 90 ? 7.980 -3.133 -27.092 1.00 87.81 90 ILE A O 1
ATOM 739 N N . GLU A 1 91 ? 6.751 -1.837 -25.735 1.00 85.12 91 GLU A N 1
ATOM 740 C CA . GLU A 1 91 ? 7.834 -0.892 -25.413 1.00 85.12 91 GLU A CA 1
ATOM 741 C C . GLU A 1 91 ? 9.041 -1.588 -24.768 1.00 85.12 91 GLU A C 1
ATOM 743 O O . GLU A 1 91 ? 10.201 -1.245 -25.011 1.00 85.12 91 GLU A O 1
ATOM 748 N N . GLU A 1 92 ? 8.796 -2.605 -23.949 1.00 83.50 92 GLU A N 1
ATOM 749 C CA . GLU A 1 92 ? 9.862 -3.407 -23.359 1.00 83.50 92 GLU A CA 1
ATOM 750 C C . GLU A 1 92 ? 10.535 -4.335 -24.344 1.00 83.50 92 GLU A C 1
ATOM 752 O O . GLU A 1 92 ? 11.754 -4.492 -24.295 1.00 83.50 92 GLU A O 1
ATOM 757 N N . GLU A 1 93 ? 9.760 -4.995 -25.198 1.00 89.94 93 GLU A N 1
ATOM 758 C CA . GLU A 1 93 ? 10.325 -5.849 -26.227 1.00 89.94 93 GLU A CA 1
ATOM 759 C C . GLU A 1 93 ? 11.176 -5.012 -27.187 1.00 89.94 93 GLU A C 1
ATOM 761 O O . GLU A 1 93 ? 12.289 -5.406 -27.527 1.00 89.94 93 GLU A O 1
ATOM 766 N N . TYR A 1 94 ? 10.718 -3.807 -27.522 1.00 89.94 94 TYR A N 1
ATOM 767 C CA . TYR A 1 94 ? 11.475 -2.819 -28.275 1.00 89.94 94 TYR A CA 1
ATOM 768 C C . TYR A 1 94 ? 12.807 -2.461 -27.606 1.00 89.94 94 TYR A C 1
ATOM 770 O O . TYR A 1 94 ? 13.863 -2.603 -28.230 1.00 89.94 94 TYR A O 1
ATOM 778 N N . LYS A 1 95 ? 12.792 -2.098 -26.315 1.00 89.12 95 LYS A N 1
ATOM 779 C CA . LYS A 1 95 ? 14.018 -1.849 -25.535 1.00 89.12 95 LYS A CA 1
ATOM 780 C C . LYS A 1 95 ? 14.937 -3.072 -25.511 1.00 89.12 95 LYS A C 1
ATOM 782 O O . LYS A 1 95 ? 16.118 -2.943 -25.811 1.00 89.12 95 LYS A O 1
ATOM 787 N N . ARG A 1 96 ? 14.402 -4.272 -25.258 1.00 90.56 96 ARG A N 1
ATOM 788 C CA . ARG A 1 96 ? 15.172 -5.530 -25.250 1.00 90.56 96 ARG A CA 1
ATOM 789 C C . ARG A 1 96 ? 15.818 -5.825 -26.605 1.00 90.56 96 ARG A C 1
ATOM 791 O O . ARG A 1 96 ? 16.982 -6.221 -26.648 1.00 90.56 96 ARG A O 1
ATOM 798 N N . LYS A 1 97 ? 15.095 -5.627 -27.713 1.00 94.25 97 LYS A N 1
ATOM 799 C CA . LYS A 1 97 ? 15.636 -5.783 -29.073 1.00 94.25 97 LYS A CA 1
ATOM 800 C C . LYS A 1 97 ? 16.762 -4.775 -29.324 1.00 94.25 97 LYS A C 1
ATOM 802 O O . LYS A 1 97 ? 17.813 -5.166 -29.829 1.00 94.25 97 LYS A O 1
ATOM 807 N N . LEU A 1 98 ? 16.585 -3.510 -28.930 1.00 91.38 98 LEU A N 1
ATOM 808 C CA . LEU A 1 98 ? 17.634 -2.490 -29.031 1.00 91.38 98 LEU A CA 1
ATOM 809 C C . LEU A 1 98 ? 18.863 -2.828 -28.178 1.00 91.38 98 LEU A C 1
ATOM 811 O O . LEU A 1 98 ? 19.983 -2.705 -28.667 1.00 91.38 98 LEU A O 1
ATOM 815 N N . ASP A 1 99 ? 18.681 -3.289 -26.942 1.00 89.69 99 ASP A N 1
ATOM 816 C CA . ASP A 1 99 ? 19.773 -3.681 -26.044 1.00 89.69 99 ASP A CA 1
ATOM 817 C C . ASP A 1 99 ? 20.550 -4.888 -26.578 1.00 89.69 99 ASP A C 1
ATOM 819 O O . ASP A 1 99 ? 21.784 -4.918 -26.524 1.00 89.69 99 ASP A O 1
ATOM 823 N N . SER A 1 100 ? 19.840 -5.857 -27.162 1.00 93.00 100 SER A N 1
ATOM 824 C CA . SER A 1 100 ? 20.441 -7.002 -27.848 1.00 93.00 100 SER A CA 1
ATOM 825 C C . SER A 1 100 ? 21.298 -6.558 -29.037 1.00 93.00 100 SER A C 1
ATOM 827 O O . SER A 1 100 ? 22.449 -6.985 -29.153 1.00 93.00 100 SER A O 1
ATOM 829 N N . ILE A 1 101 ? 20.793 -5.638 -29.869 1.00 91.25 101 ILE A N 1
ATOM 830 C CA . ILE A 1 101 ? 21.560 -5.036 -30.969 1.00 91.25 101 ILE A CA 1
ATOM 831 C C . ILE A 1 101 ? 22.785 -4.301 -30.418 1.00 91.25 101 ILE A C 1
ATOM 833 O O . ILE A 1 101 ? 23.905 -4.548 -30.862 1.00 91.25 101 ILE A O 1
ATOM 837 N N . ASN A 1 102 ? 22.603 -3.432 -29.423 1.00 89.56 102 ASN A N 1
ATOM 838 C CA . ASN A 1 102 ? 23.693 -2.658 -28.831 1.00 89.56 102 ASN A CA 1
ATOM 839 C C . ASN A 1 102 ? 24.799 -3.574 -28.290 1.00 89.56 102 ASN A C 1
ATOM 841 O O . ASN A 1 102 ? 25.980 -3.316 -28.517 1.00 89.56 102 ASN A O 1
ATOM 845 N N . THR A 1 103 ? 24.419 -4.674 -27.640 1.00 89.94 103 THR A N 1
ATOM 846 C CA . THR A 1 103 ? 25.351 -5.667 -27.101 1.00 89.94 103 THR A CA 1
ATOM 847 C C . THR A 1 103 ? 26.079 -6.409 -28.222 1.00 89.94 103 THR A C 1
ATOM 849 O O . THR A 1 103 ? 27.306 -6.497 -28.193 1.00 89.94 103 THR A O 1
ATOM 852 N N . HIS A 1 104 ? 25.359 -6.887 -29.243 1.00 90.19 104 HIS A N 1
ATOM 853 C CA . HIS A 1 104 ? 25.949 -7.587 -30.387 1.00 90.19 104 HIS A CA 1
ATOM 854 C C . HIS A 1 104 ? 26.983 -6.728 -31.134 1.00 90.19 104 HIS A C 1
ATOM 856 O O . HIS A 1 104 ? 28.055 -7.213 -31.489 1.00 90.19 104 HIS A O 1
ATOM 862 N N . PHE A 1 105 ? 26.692 -5.439 -31.334 1.00 89.75 105 PHE A N 1
ATOM 863 C CA . PHE A 1 105 ? 27.582 -4.504 -32.034 1.00 89.75 105 PHE A CA 1
ATOM 864 C C . PHE A 1 105 ? 28.604 -3.803 -31.116 1.00 89.75 105 PHE A C 1
ATOM 866 O O . PHE A 1 105 ? 29.359 -2.934 -31.567 1.00 89.75 105 PHE A O 1
ATOM 873 N N . GLY A 1 106 ? 28.661 -4.179 -29.833 1.00 87.19 106 GLY A N 1
ATOM 874 C CA . GLY A 1 106 ? 29.611 -3.634 -28.863 1.00 87.19 106 GLY A CA 1
ATOM 875 C C . GLY A 1 106 ? 29.491 -2.120 -28.689 1.00 87.19 106 GLY A C 1
ATOM 876 O O . GLY A 1 106 ? 30.511 -1.430 -28.635 1.00 87.19 106 GLY A O 1
ATOM 877 N N . VAL A 1 107 ? 28.259 -1.605 -28.667 1.00 85.56 107 VAL A N 1
ATOM 878 C CA . VAL A 1 107 ? 27.967 -0.177 -28.531 1.00 85.56 107 VAL A CA 1
ATOM 879 C C . VAL A 1 107 ? 28.382 0.309 -27.147 1.00 85.56 107 VAL A C 1
ATOM 881 O O . VAL A 1 107 ? 27.933 -0.210 -26.129 1.00 85.56 107 VAL A O 1
ATOM 884 N N . ILE A 1 108 ? 29.223 1.340 -27.115 1.00 81.88 108 ILE A N 1
ATOM 885 C CA . ILE A 1 108 ? 29.623 2.040 -25.893 1.00 81.88 108 ILE A CA 1
ATOM 886 C C . ILE A 1 108 ? 29.023 3.441 -25.931 1.00 81.88 108 ILE A C 1
ATOM 888 O O . ILE A 1 108 ? 29.259 4.205 -26.872 1.00 81.88 108 ILE A O 1
ATOM 892 N N . GLU A 1 109 ? 28.269 3.782 -24.892 1.00 74.88 109 GLU A N 1
ATOM 893 C CA . GLU A 1 109 ? 27.745 5.126 -24.683 1.00 74.88 109 GLU A CA 1
ATOM 894 C C . GLU A 1 109 ? 28.802 5.993 -23.991 1.00 74.88 109 GLU A C 1
ATOM 896 O O . GLU A 1 109 ? 29.267 5.698 -22.888 1.00 74.88 109 GLU A O 1
ATOM 901 N N . LYS A 1 110 ? 29.241 7.059 -24.666 1.00 76.69 110 LYS A N 1
ATOM 902 C CA . LYS A 1 110 ? 30.143 8.054 -24.077 1.00 76.69 110 LYS A CA 1
ATOM 903 C C . LYS A 1 110 ? 29.346 9.078 -23.271 1.00 76.69 110 LYS A C 1
ATOM 905 O O . LYS A 1 110 ? 28.159 9.281 -23.498 1.00 76.69 110 LYS A O 1
ATOM 910 N N . ARG A 1 111 ? 30.047 9.810 -22.399 1.00 64.38 111 ARG A N 1
ATOM 911 C CA . ARG A 1 111 ? 29.525 10.842 -21.475 1.00 64.38 111 ARG A CA 1
ATOM 912 C C . ARG A 1 111 ? 28.637 11.936 -22.108 1.00 64.38 111 ARG A C 1
ATOM 914 O O . ARG A 1 111 ? 27.976 12.655 -21.372 1.00 64.38 111 ARG A O 1
ATOM 921 N N . ASN A 1 112 ? 28.611 12.035 -23.439 1.00 69.81 112 ASN A N 1
ATOM 922 C CA . ASN A 1 112 ? 27.844 13.011 -24.217 1.00 69.81 112 ASN A CA 1
ATOM 923 C C . ASN A 1 112 ? 26.731 12.353 -25.059 1.00 69.81 112 ASN A C 1
ATOM 925 O O . ASN A 1 112 ? 26.382 12.883 -26.110 1.00 69.81 112 ASN A O 1
ATOM 929 N N . TRP A 1 113 ? 26.237 11.172 -24.667 1.00 63.66 113 TRP A N 1
ATOM 930 C CA . TRP A 1 113 ? 25.233 10.389 -25.415 1.00 63.66 113 TRP A CA 1
ATOM 931 C C . TRP A 1 113 ? 25.696 9.925 -26.807 1.00 63.66 113 TRP A C 1
ATOM 933 O O . TRP A 1 113 ? 24.917 9.425 -27.617 1.00 63.66 113 TRP A O 1
ATOM 943 N N . THR A 1 114 ? 26.991 10.064 -27.108 1.00 69.50 114 THR A N 1
ATOM 944 C CA . THR A 1 114 ? 27.580 9.582 -28.358 1.00 69.50 114 THR A CA 1
ATOM 945 C C . THR A 1 114 ? 27.772 8.072 -28.273 1.00 69.50 114 THR A C 1
ATOM 947 O O . THR A 1 114 ? 28.576 7.591 -27.470 1.00 69.50 114 THR A O 1
ATOM 950 N N . LYS A 1 115 ? 27.053 7.328 -29.115 1.00 70.31 115 LYS A N 1
ATOM 951 C CA . LYS A 1 115 ? 27.168 5.871 -29.230 1.00 70.31 115 LYS A CA 1
ATOM 952 C C . LYS A 1 115 ? 28.260 5.515 -30.236 1.00 70.31 115 LYS A C 1
ATOM 954 O O . LYS A 1 115 ? 28.227 5.974 -31.374 1.00 70.31 115 LYS A O 1
ATOM 959 N N . VAL A 1 116 ? 29.232 4.706 -29.819 1.00 75.31 116 VAL A N 1
ATOM 960 C CA . VAL A 1 116 ? 30.300 4.198 -30.695 1.00 75.31 116 VAL A CA 1
ATOM 961 C C . VAL A 1 116 ? 30.183 2.682 -30.781 1.00 75.31 116 VAL A C 1
ATOM 963 O O . VAL A 1 116 ? 30.201 2.013 -29.753 1.00 75.31 116 VAL A O 1
ATOM 966 N N . THR A 1 117 ? 30.061 2.148 -31.994 1.00 79.44 117 THR A N 1
ATOM 967 C CA . THR A 1 117 ? 30.011 0.702 -32.278 1.00 79.44 117 THR A CA 1
ATOM 968 C C . THR A 1 117 ? 31.411 0.192 -32.614 1.00 79.44 117 THR A C 1
ATOM 970 O O . THR A 1 117 ? 32.175 0.886 -33.285 1.00 79.44 117 THR A O 1
ATOM 973 N N . LYS A 1 118 ? 31.749 -1.024 -32.170 1.00 74.06 118 LYS A N 1
ATOM 974 C CA . LYS A 1 118 ? 33.014 -1.697 -32.526 1.00 74.06 118 LYS A CA 1
ATOM 975 C C . LYS A 1 118 ? 32.928 -2.471 -33.851 1.00 74.06 118 LYS A C 1
ATOM 977 O O . LYS A 1 118 ? 33.950 -2.951 -34.330 1.00 74.06 118 LYS A O 1
ATOM 982 N N . GLY A 1 119 ? 31.728 -2.606 -34.421 1.00 70.25 119 GLY A N 1
ATOM 983 C CA . GLY A 1 119 ? 31.455 -3.325 -35.667 1.00 70.25 119 GLY A CA 1
ATOM 984 C C . GLY A 1 119 ? 31.087 -2.412 -36.842 1.00 70.25 119 GLY A C 1
ATOM 985 O O . GLY A 1 119 ? 31.214 -1.189 -36.780 1.00 70.25 119 GLY A O 1
ATOM 986 N N . SER A 1 120 ? 30.608 -3.019 -37.933 1.00 84.31 120 SER A N 1
ATOM 987 C CA . SER A 1 120 ? 30.147 -2.288 -39.120 1.00 84.31 120 SER A CA 1
ATOM 988 C C . SER A 1 120 ? 28.963 -1.380 -38.781 1.00 84.31 120 SER A C 1
ATOM 990 O O . SER A 1 120 ? 27.871 -1.865 -38.478 1.00 84.31 120 SER A O 1
ATOM 992 N N . TYR A 1 121 ? 29.169 -0.063 -38.883 1.00 83.25 121 TYR A N 1
ATOM 993 C CA . TYR A 1 121 ? 28.125 0.932 -38.628 1.00 83.25 121 TYR A CA 1
ATOM 994 C C . TYR A 1 121 ? 26.899 0.721 -39.525 1.00 83.25 121 TYR A C 1
ATOM 996 O O . TYR A 1 121 ? 25.775 0.763 -39.042 1.00 83.25 121 TYR A O 1
ATOM 1004 N N . SER A 1 122 ? 27.103 0.383 -40.803 1.00 86.38 122 SER A N 1
ATOM 1005 C CA . SER A 1 122 ? 25.986 0.136 -41.724 1.00 86.38 122 SER A CA 1
ATOM 1006 C C . SER A 1 122 ? 25.192 -1.125 -41.363 1.00 86.38 122 SER A C 1
ATOM 1008 O O . SER A 1 122 ? 23.986 -1.182 -41.584 1.00 86.38 122 SER A O 1
ATOM 1010 N N . ALA A 1 123 ? 25.838 -2.152 -40.800 1.00 88.38 123 ALA A N 1
ATOM 1011 C CA . ALA A 1 123 ? 25.140 -3.341 -40.311 1.00 88.38 123 ALA A CA 1
ATOM 1012 C C . ALA A 1 123 ? 24.354 -3.053 -39.024 1.00 88.38 123 ALA A C 1
ATOM 1014 O O . ALA A 1 123 ? 23.227 -3.528 -38.887 1.00 88.38 123 ALA A O 1
ATOM 1015 N N . PHE A 1 124 ? 24.928 -2.250 -38.126 1.00 89.00 124 PHE A N 1
ATOM 1016 C CA . PHE A 1 124 ? 24.265 -1.762 -36.920 1.00 89.00 124 PHE A CA 1
ATOM 1017 C C . PHE A 1 124 ? 23.025 -0.924 -37.258 1.00 89.00 124 PHE A C 1
ATOM 1019 O O . PHE A 1 124 ? 21.939 -1.226 -36.770 1.00 89.00 124 PHE A O 1
ATOM 1026 N N . GLU A 1 125 ? 23.157 0.053 -38.155 1.00 89.50 125 GLU A N 1
ATOM 1027 C CA . GLU A 1 125 ? 22.054 0.902 -38.613 1.00 89.50 125 GLU A CA 1
ATOM 1028 C C . GLU A 1 125 ? 20.929 0.064 -39.233 1.00 89.50 125 GLU A C 1
ATOM 1030 O O . GLU A 1 125 ? 19.785 0.165 -38.803 1.00 89.50 125 GLU A O 1
ATOM 1035 N N . ARG A 1 126 ? 21.247 -0.871 -40.146 1.00 92.56 126 ARG A N 1
ATOM 1036 C CA . ARG A 1 126 ? 20.241 -1.786 -40.720 1.00 92.56 126 ARG A CA 1
ATOM 1037 C C . ARG A 1 126 ? 19.518 -2.616 -39.658 1.00 92.56 126 ARG A C 1
ATOM 1039 O O . ARG A 1 126 ? 18.324 -2.872 -39.800 1.00 92.56 126 ARG A O 1
ATOM 1046 N N . ALA A 1 127 ? 20.226 -3.081 -38.629 1.00 91.94 127 ALA A N 1
ATOM 1047 C CA . ALA A 1 127 ? 19.613 -3.829 -37.535 1.00 91.94 127 ALA A CA 1
ATOM 1048 C C . ALA A 1 127 ? 18.667 -2.939 -36.717 1.00 91.94 127 ALA A C 1
ATOM 1050 O O . ALA A 1 127 ? 17.552 -3.361 -36.413 1.00 91.94 127 ALA A O 1
ATOM 1051 N N . GLN A 1 128 ? 19.073 -1.701 -36.422 1.00 92.38 128 GLN A N 1
ATOM 1052 C CA . GLN A 1 128 ? 18.222 -0.734 -35.736 1.00 92.38 128 GLN A CA 1
ATOM 1053 C C . GLN A 1 128 ? 16.985 -0.373 -36.565 1.00 92.38 128 GLN A C 1
ATOM 1055 O O . GLN A 1 128 ? 15.879 -0.472 -36.046 1.00 92.38 128 GLN A O 1
ATOM 1060 N N . THR A 1 129 ? 17.136 -0.042 -37.853 1.00 94.19 129 THR A N 1
ATOM 1061 C CA . THR A 1 129 ? 16.015 0.271 -38.759 1.00 94.19 129 THR A CA 1
ATOM 1062 C C . THR A 1 129 ? 14.987 -0.853 -38.801 1.00 94.19 129 THR A C 1
ATOM 1064 O O . THR A 1 129 ? 13.795 -0.587 -38.767 1.00 94.19 129 THR A O 1
ATOM 1067 N N . LYS A 1 130 ? 15.413 -2.123 -38.802 1.00 94.88 130 LYS A N 1
ATOM 1068 C CA . LYS A 1 130 ? 14.470 -3.253 -38.733 1.00 94.88 130 LYS A CA 1
ATOM 1069 C C . LYS A 1 130 ? 13.630 -3.243 -37.455 1.00 94.88 130 LYS A C 1
ATOM 1071 O O . LYS A 1 130 ? 12.444 -3.546 -37.517 1.00 94.88 130 LYS A O 1
ATOM 1076 N N . VAL A 1 131 ? 14.232 -2.909 -36.314 1.00 94.06 131 VAL A N 1
ATOM 1077 C CA . VAL A 1 131 ? 13.522 -2.825 -35.029 1.00 94.06 131 VAL A CA 1
ATOM 1078 C C . VAL A 1 131 ? 12.623 -1.588 -34.970 1.00 94.06 131 VAL A C 1
ATOM 1080 O O . VAL A 1 131 ? 11.504 -1.703 -34.483 1.00 94.06 131 VAL A O 1
ATOM 1083 N N . TYR A 1 132 ? 13.056 -0.448 -35.517 1.00 92.69 132 TYR A N 1
ATOM 1084 C CA . TYR A 1 132 ? 12.212 0.745 -35.659 1.00 92.69 132 TYR A CA 1
ATOM 1085 C C . TYR A 1 132 ? 10.990 0.470 -36.544 1.00 92.69 132 TYR A C 1
ATOM 1087 O O . TYR A 1 132 ? 9.869 0.682 -36.102 1.00 92.69 132 TYR A O 1
ATOM 1095 N N . ASN A 1 133 ? 11.185 -0.097 -37.737 1.00 93.94 133 ASN A N 1
ATOM 1096 C CA . ASN A 1 133 ? 10.087 -0.429 -38.649 1.00 93.94 133 ASN A CA 1
ATOM 1097 C C . ASN A 1 133 ? 9.129 -1.455 -38.035 1.00 93.94 133 ASN A C 1
ATOM 1099 O O . ASN A 1 133 ? 7.924 -1.385 -38.249 1.00 93.94 133 ASN A O 1
ATOM 1103 N N . TRP A 1 134 ? 9.644 -2.427 -37.275 1.00 93.94 134 TRP A N 1
ATOM 1104 C CA . TRP A 1 134 ? 8.781 -3.317 -36.501 1.00 93.94 134 TRP A CA 1
ATOM 1105 C C . TRP A 1 134 ? 7.942 -2.516 -35.495 1.00 93.94 134 TRP A C 1
ATOM 1107 O O . TRP A 1 134 ? 6.725 -2.658 -35.496 1.00 93.94 134 TRP A O 1
ATOM 1117 N N . LYS A 1 135 ? 8.561 -1.619 -34.714 1.00 91.25 135 LYS A N 1
ATOM 1118 C CA . LYS A 1 135 ? 7.870 -0.803 -33.706 1.00 91.25 135 LYS A CA 1
ATOM 1119 C C . LYS A 1 135 ? 6.794 0.115 -34.293 1.00 91.25 135 LYS A C 1
ATOM 1121 O O . LYS A 1 135 ? 5.759 0.287 -33.661 1.00 91.25 135 LYS A O 1
ATOM 1126 N N . GLU A 1 136 ? 7.008 0.677 -35.480 1.00 89.94 136 GLU A N 1
ATOM 1127 C CA . GLU A 1 136 ? 6.017 1.525 -36.166 1.00 89.94 136 GLU A CA 1
ATOM 1128 C C . GLU A 1 136 ? 4.711 0.789 -36.499 1.00 89.94 136 GLU A C 1
ATOM 1130 O O . GLU A 1 136 ? 3.666 1.423 -36.612 1.00 89.94 136 GLU A O 1
ATOM 1135 N N . ASN A 1 137 ? 4.759 -0.540 -36.629 1.00 90.38 137 ASN A N 1
ATOM 1136 C CA . ASN A 1 137 ? 3.585 -1.371 -36.896 1.00 90.38 137 ASN A CA 1
ATOM 1137 C C . ASN A 1 137 ? 2.899 -1.880 -35.616 1.00 90.38 137 ASN A C 1
ATOM 1139 O O . ASN A 1 137 ? 1.891 -2.582 -35.700 1.00 90.38 137 ASN A O 1
ATOM 1143 N N . GLU A 1 138 ? 3.436 -1.552 -34.442 1.00 90.00 138 GLU A N 1
ATOM 1144 C CA . GLU A 1 138 ? 2.884 -1.962 -33.156 1.00 90.00 138 GLU A CA 1
ATOM 1145 C C . GLU A 1 138 ? 2.088 -0.818 -32.500 1.00 90.00 138 GLU A C 1
ATOM 1147 O O . GLU A 1 138 ? 2.388 0.359 -32.716 1.00 90.00 138 GLU A O 1
ATOM 1152 N N . PRO A 1 139 ? 1.098 -1.132 -31.643 1.00 85.19 139 PRO A N 1
ATOM 1153 C CA . PRO A 1 139 ? 0.449 -0.145 -30.786 1.00 85.19 139 PRO A CA 1
ATOM 1154 C C . PRO A 1 139 ? 1.450 0.735 -30.017 1.00 85.19 139 PRO A C 1
ATOM 1156 O O . PRO A 1 139 ? 2.455 0.254 -29.481 1.00 85.19 139 PRO A O 1
ATOM 1159 N N . ASN A 1 140 ? 1.147 2.030 -29.939 1.00 80.94 140 ASN A N 1
ATOM 1160 C CA . ASN A 1 140 ? 1.946 3.030 -29.236 1.00 80.94 140 ASN A CA 1
ATOM 1161 C C . ASN A 1 140 ? 1.191 3.567 -28.021 1.00 80.94 140 ASN A C 1
ATOM 1163 O O . ASN A 1 140 ? -0.036 3.516 -27.966 1.00 80.94 140 ASN A O 1
ATOM 1167 N N . LEU A 1 141 ? 1.943 4.092 -27.056 1.00 75.75 141 LEU A N 1
ATOM 1168 C CA . LEU A 1 141 ? 1.371 4.813 -25.927 1.00 75.75 141 LEU A CA 1
ATOM 1169 C C . LEU A 1 141 ? 1.061 6.240 -26.393 1.00 75.75 141 LEU A C 1
ATOM 1171 O O . LEU A 1 141 ? 1.955 7.086 -26.416 1.00 75.75 141 LEU A O 1
ATOM 1175 N N . ASP A 1 142 ? -0.170 6.483 -2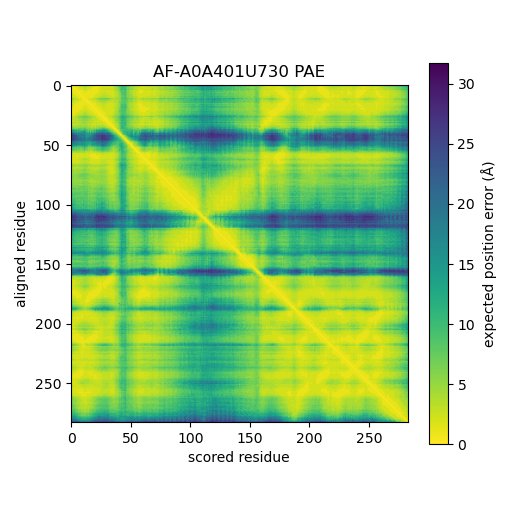6.838 1.00 81.50 142 ASP A N 1
ATOM 1176 C CA . ASP A 1 142 ? -0.630 7.833 -27.166 1.00 81.50 142 ASP A CA 1
ATOM 1177 C C . ASP A 1 142 ? -1.151 8.573 -25.923 1.00 81.50 142 ASP A C 1
ATOM 1179 O O . ASP A 1 142 ? -1.342 7.996 -24.847 1.00 81.50 142 ASP A O 1
ATOM 1183 N N . SER A 1 143 ? -1.316 9.892 -26.054 1.00 77.50 143 SER A N 1
ATOM 1184 C CA . SER A 1 143 ? -1.808 10.741 -24.967 1.00 77.50 143 SER A CA 1
ATOM 1185 C C . SER A 1 143 ? -3.207 10.352 -24.508 1.00 77.50 143 SER A C 1
ATOM 1187 O O . SER A 1 143 ? -3.509 10.499 -23.328 1.00 77.50 143 SER A O 1
ATOM 1189 N N . ASP A 1 144 ? -4.038 9.849 -25.416 1.00 84.00 144 ASP A N 1
ATOM 1190 C CA . ASP A 1 144 ? -5.449 9.589 -25.159 1.00 84.00 144 ASP A CA 1
ATOM 1191 C C . ASP A 1 144 ? -5.603 8.345 -24.282 1.00 84.00 144 ASP A C 1
ATOM 1193 O O . ASP A 1 144 ? -6.307 8.395 -23.278 1.00 84.00 144 ASP A O 1
ATOM 1197 N N . LEU A 1 145 ? -4.852 7.276 -24.567 1.00 81.12 145 LEU A N 1
ATOM 1198 C CA . LEU A 1 145 ? -4.799 6.073 -23.738 1.00 81.12 145 LEU A CA 1
ATOM 1199 C C . LEU A 1 145 ? -4.227 6.363 -22.344 1.00 81.12 145 LEU A C 1
ATOM 1201 O O . LEU A 1 145 ? -4.708 5.804 -21.359 1.00 81.12 145 LEU A O 1
ATOM 1205 N N . ILE A 1 146 ? -3.217 7.236 -22.240 1.00 77.88 146 ILE A N 1
ATOM 1206 C CA . ILE A 1 146 ? -2.683 7.669 -20.938 1.00 77.88 146 ILE A CA 1
ATOM 1207 C C . ILE A 1 146 ? -3.753 8.441 -20.169 1.00 77.88 146 ILE A C 1
ATOM 1209 O O . ILE A 1 146 ? -4.004 8.136 -19.009 1.00 77.88 146 ILE A O 1
ATOM 1213 N N . MET A 1 147 ? -4.402 9.416 -20.808 1.00 79.75 147 MET A N 1
ATOM 1214 C CA . MET A 1 147 ? -5.432 10.234 -20.170 1.00 79.75 147 MET A CA 1
ATOM 1215 C C . MET A 1 147 ? -6.655 9.413 -19.763 1.00 79.75 147 MET A C 1
ATOM 1217 O O . MET A 1 147 ? -7.201 9.641 -18.688 1.00 79.75 147 MET A O 1
ATOM 1221 N N . GLU A 1 148 ? -7.077 8.453 -20.583 1.00 82.62 148 GLU A N 1
ATOM 1222 C CA . GLU A 1 148 ? -8.169 7.533 -20.268 1.00 82.62 148 GLU A CA 1
ATOM 1223 C C . GLU A 1 148 ? -7.810 6.662 -19.057 1.00 82.62 148 GLU A C 1
ATOM 1225 O O . GLU A 1 148 ? -8.578 6.586 -18.095 1.00 82.62 148 GLU A O 1
ATOM 1230 N N . PHE A 1 149 ? -6.612 6.071 -19.058 1.00 78.44 149 PHE A N 1
ATOM 1231 C CA . PHE A 1 149 ? -6.113 5.259 -17.951 1.00 78.44 149 PHE A CA 1
ATOM 1232 C C . PHE A 1 149 ? -5.984 6.075 -16.655 1.00 78.44 149 PHE A C 1
ATOM 1234 O O . PHE A 1 149 ? -6.492 5.660 -15.613 1.00 78.44 149 PHE A O 1
ATOM 1241 N N . ASP A 1 150 ? -5.378 7.262 -16.716 1.00 75.56 150 ASP A N 1
ATOM 1242 C CA . ASP A 1 150 ? -5.218 8.168 -15.574 1.00 75.56 150 ASP A CA 1
ATOM 1243 C C . ASP A 1 150 ? -6.572 8.687 -15.067 1.00 75.56 150 ASP A C 1
ATOM 1245 O O . ASP A 1 150 ? -6.781 8.819 -13.858 1.00 75.56 150 ASP A O 1
ATOM 1249 N N . SER A 1 151 ? -7.522 8.947 -15.970 1.00 79.06 151 SER A N 1
ATOM 1250 C CA . SER A 1 151 ? -8.883 9.347 -15.611 1.00 79.06 151 SER A CA 1
ATOM 1251 C C . SER A 1 151 ? -9.604 8.226 -14.872 1.00 79.06 151 SER A C 1
ATOM 1253 O O . SER A 1 151 ? -10.217 8.491 -13.844 1.00 79.06 151 SER A O 1
ATOM 1255 N N . LEU A 1 152 ? -9.510 6.977 -15.336 1.00 75.44 152 LEU A N 1
ATOM 1256 C CA . LEU A 1 152 ? -10.083 5.822 -14.638 1.00 75.44 152 LEU A CA 1
ATOM 1257 C C . LEU A 1 152 ? -9.424 5.609 -13.267 1.00 75.44 152 LEU A C 1
ATOM 1259 O O . LEU A 1 152 ? -10.117 5.363 -12.280 1.00 75.44 152 LEU A O 1
ATOM 1263 N N . MET A 1 153 ? -8.103 5.783 -13.192 1.00 69.31 153 MET A N 1
ATOM 1264 C CA . MET A 1 153 ? -7.333 5.723 -11.946 1.00 69.31 153 MET A CA 1
ATOM 1265 C C . MET A 1 153 ? -7.745 6.800 -10.937 1.00 69.31 153 MET A C 1
ATOM 1267 O O . MET A 1 153 ? -7.734 6.546 -9.736 1.00 69.31 153 MET A O 1
ATOM 1271 N N . THR A 1 154 ? -8.086 7.999 -11.415 1.00 68.56 154 THR A N 1
ATOM 1272 C CA . THR A 1 154 ? -8.407 9.163 -10.571 1.00 68.56 154 THR A CA 1
ATOM 1273 C C . THR A 1 154 ? -9.889 9.238 -10.210 1.00 68.56 154 THR A C 1
ATOM 1275 O O . THR A 1 154 ? -10.233 9.669 -9.113 1.00 68.56 154 THR A O 1
ATOM 1278 N N . ALA A 1 155 ? -10.774 8.838 -11.125 1.00 64.88 155 ALA A N 1
ATOM 1279 C CA . ALA A 1 155 ? -12.223 8.863 -10.932 1.00 64.88 155 ALA A CA 1
ATOM 1280 C C . ALA A 1 155 ? -12.725 7.714 -10.048 1.00 64.88 155 ALA A C 1
ATOM 1282 O O . ALA A 1 155 ? -13.843 7.772 -9.539 1.00 64.88 155 ALA A O 1
ATOM 1283 N N . GLY A 1 156 ? -11.931 6.653 -9.895 1.00 53.25 156 GLY A N 1
ATOM 1284 C CA . GLY A 1 156 ? -12.335 5.481 -9.146 1.00 53.25 156 GLY A CA 1
ATOM 1285 C C . GLY A 1 156 ? -12.165 5.634 -7.638 1.00 53.25 156 GLY A C 1
ATOM 1286 O O . GLY A 1 156 ? -11.049 5.560 -7.139 1.00 53.25 156 GLY A O 1
ATOM 1287 N N . ASP A 1 157 ? -13.279 5.599 -6.905 1.00 53.84 157 ASP A N 1
ATOM 1288 C CA . ASP A 1 157 ? -13.334 5.071 -5.525 1.00 53.84 157 ASP A CA 1
ATOM 1289 C C . ASP A 1 157 ? -13.056 3.542 -5.481 1.00 53.84 157 ASP A C 1
ATOM 1291 O O . ASP A 1 157 ? -13.310 2.858 -4.487 1.00 53.84 157 ASP A O 1
ATOM 1295 N N . TYR A 1 158 ? -12.566 2.966 -6.584 1.00 53.94 158 TYR A N 1
ATOM 1296 C CA . TYR A 1 158 ? -12.396 1.538 -6.777 1.00 53.94 158 TYR A CA 1
ATOM 1297 C C . TYR A 1 158 ? -11.025 1.073 -6.306 1.00 53.94 158 TYR A C 1
ATOM 1299 O O . TYR A 1 158 ? -9.981 1.678 -6.554 1.00 53.94 158 TYR A O 1
ATOM 1307 N N . ALA A 1 159 ? -11.030 -0.094 -5.678 1.00 60.00 159 ALA A N 1
ATOM 1308 C CA . ALA A 1 159 ? -9.826 -0.875 -5.534 1.00 60.00 159 ALA A CA 1
ATOM 1309 C C . ALA A 1 159 ? -9.275 -1.267 -6.906 1.00 60.00 159 ALA A C 1
ATOM 1311 O O . ALA A 1 159 ? -9.982 -1.824 -7.743 1.00 60.00 159 ALA A O 1
ATOM 1312 N N . TRP A 1 160 ? -7.990 -1.022 -7.097 1.00 73.25 160 TRP A N 1
ATOM 1313 C CA . TRP A 1 160 ? -7.316 -1.291 -8.358 1.00 73.25 160 TRP A CA 1
ATOM 1314 C C . TRP A 1 160 ? -7.032 -2.770 -8.583 1.00 73.25 160 TRP A C 1
ATOM 1316 O O . TRP A 1 160 ? -7.068 -3.259 -9.708 1.00 73.25 160 TRP A O 1
ATOM 1326 N N . TYR A 1 161 ? -6.785 -3.491 -7.494 1.00 83.69 161 TYR A N 1
ATOM 1327 C CA . TYR A 1 161 ? -6.568 -4.924 -7.510 1.00 83.69 161 TYR A CA 1
ATOM 1328 C C . TYR A 1 161 ? -7.730 -5.612 -6.828 1.00 83.69 161 TYR A C 1
ATOM 1330 O O . TYR A 1 161 ? -7.934 -5.441 -5.627 1.00 83.69 161 TYR A O 1
ATOM 1338 N N . ILE A 1 162 ? -8.475 -6.404 -7.591 1.00 90.19 162 ILE A N 1
ATOM 1339 C CA . ILE A 1 162 ? -9.594 -7.189 -7.087 1.00 90.19 162 ILE A CA 1
ATOM 1340 C C . ILE A 1 162 ? -9.307 -8.685 -7.188 1.00 90.19 162 ILE A C 1
ATOM 1342 O O . ILE A 1 162 ? -8.661 -9.155 -8.121 1.00 90.19 162 ILE A O 1
ATOM 1346 N N . TRP A 1 163 ? -9.811 -9.457 -6.234 1.00 93.12 163 TRP A N 1
ATOM 1347 C CA . TRP A 1 163 ? -9.789 -10.918 -6.275 1.00 93.12 163 TRP A CA 1
ATOM 1348 C C . TRP A 1 163 ? -11.107 -11.471 -5.749 1.00 93.12 163 TRP A C 1
ATOM 1350 O O . TRP A 1 163 ? -11.810 -10.835 -4.960 1.00 93.12 163 TRP A O 1
ATOM 1360 N N . LYS A 1 164 ? -11.465 -12.674 -6.197 1.00 94.25 164 LYS A N 1
ATOM 1361 C CA . LYS A 1 164 ? -12.727 -13.309 -5.813 1.00 94.25 164 LYS A CA 1
ATOM 1362 C C . LYS A 1 164 ? -12.548 -14.134 -4.545 1.00 94.25 164 LYS A C 1
ATOM 1364 O O . LYS A 1 164 ? -11.692 -15.011 -4.481 1.00 94.25 164 LYS A O 1
ATOM 1369 N N . VAL A 1 165 ? -13.409 -13.904 -3.559 1.00 95.81 165 VAL A N 1
ATOM 1370 C CA . VAL A 1 165 ? -13.482 -14.697 -2.328 1.00 95.81 165 VAL A CA 1
ATOM 1371 C C . VAL A 1 165 ? -14.882 -15.281 -2.207 1.00 95.81 165 VAL A C 1
ATOM 1373 O O . VAL A 1 165 ? -15.872 -14.555 -2.119 1.00 95.81 165 VAL A O 1
ATOM 1376 N N . LYS A 1 166 ? -14.976 -16.610 -2.224 1.00 96.69 166 LYS A N 1
ATOM 1377 C CA . LYS A 1 166 ? -16.236 -17.332 -2.021 1.00 96.69 166 LYS A CA 1
ATOM 1378 C C . LYS A 1 166 ? -16.466 -17.549 -0.532 1.00 96.69 166 LYS A C 1
ATOM 1380 O O . LYS A 1 166 ? -15.595 -18.102 0.117 1.00 96.69 166 LYS A O 1
ATOM 1385 N N . PHE A 1 167 ? -17.635 -17.175 -0.030 1.00 97.25 167 PHE A N 1
ATOM 1386 C CA . PHE A 1 167 ? -18.084 -17.446 1.328 1.00 97.25 167 PHE A CA 1
ATOM 1387 C C . PHE A 1 167 ? -19.298 -18.369 1.309 1.00 97.25 167 PHE A C 1
ATOM 1389 O O . PHE A 1 167 ? -20.290 -18.099 0.631 1.00 97.25 167 PHE A O 1
ATOM 1396 N N . HIS A 1 168 ? -19.262 -19.424 2.108 1.00 97.69 168 HIS A N 1
ATOM 1397 C CA . HIS A 1 168 ? -20.445 -20.178 2.490 1.00 97.69 168 HIS A CA 1
ATOM 1398 C C . HIS A 1 168 ? -21.233 -19.434 3.577 1.00 97.69 168 HIS A C 1
ATOM 1400 O O . HIS A 1 168 ? -20.721 -18.538 4.256 1.00 97.69 168 HIS A O 1
ATOM 1406 N N . LYS A 1 169 ? -22.511 -19.784 3.736 1.00 97.38 169 LYS A N 1
ATOM 1407 C CA . LYS A 1 169 ? -23.369 -19.233 4.794 1.00 97.38 169 LYS A CA 1
ATOM 1408 C C . LYS A 1 169 ? -22.743 -19.469 6.171 1.00 97.38 169 LYS A C 1
ATOM 1410 O O . LYS A 1 169 ? -22.472 -20.609 6.536 1.00 97.38 169 LYS A O 1
ATOM 1415 N N . GLY A 1 170 ? -22.526 -18.395 6.931 1.00 96.31 170 GLY A N 1
ATOM 1416 C CA . GLY A 1 170 ? -21.928 -18.460 8.269 1.00 96.31 170 GLY A CA 1
ATOM 1417 C C . GLY A 1 170 ? -20.411 -18.676 8.305 1.00 96.31 170 GLY A C 1
ATOM 1418 O O . GLY A 1 170 ? -19.849 -18.711 9.400 1.00 96.31 170 GLY A O 1
ATOM 1419 N N . GLU A 1 171 ? -19.748 -18.817 7.152 1.00 97.88 171 GLU A N 1
ATOM 1420 C CA . GLU A 1 171 ? -18.309 -19.079 7.074 1.00 97.88 171 GLU A CA 1
ATOM 1421 C C . GLU A 1 171 ? -17.487 -17.874 7.541 1.00 97.88 171 GLU A C 1
ATOM 1423 O O . GLU A 1 171 ? -17.824 -16.717 7.260 1.00 97.88 171 GLU A O 1
ATOM 1428 N N . SER A 1 172 ? -16.376 -18.167 8.215 1.00 97.50 172 SER A N 1
ATOM 1429 C CA . SER A 1 172 ? -15.329 -17.196 8.509 1.00 97.50 172 SER A CA 1
ATOM 1430 C C . SER A 1 172 ? -14.127 -17.437 7.606 1.00 97.50 172 SER A C 1
ATOM 1432 O O . SER A 1 172 ? -13.736 -18.585 7.409 1.00 97.50 172 SER A O 1
ATOM 1434 N N . LYS A 1 173 ? -13.518 -16.357 7.115 1.00 97.88 173 LYS A N 1
ATOM 1435 C CA . LYS A 1 173 ? -12.270 -16.411 6.348 1.00 97.88 173 LYS A CA 1
ATOM 1436 C C . LYS A 1 173 ? -11.252 -15.423 6.870 1.00 97.88 173 LYS A C 1
ATOM 1438 O O . LYS A 1 173 ? -11.612 -14.351 7.363 1.00 97.88 173 LYS A O 1
ATOM 1443 N N . THR A 1 174 ? -9.986 -15.759 6.690 1.00 98.19 174 THR A N 1
ATOM 1444 C CA . THR A 1 174 ? -8.871 -14.859 6.956 1.00 98.19 174 THR A CA 1
ATOM 1445 C C . THR A 1 174 ? -8.297 -14.368 5.637 1.00 98.19 174 THR A C 1
ATOM 1447 O O . THR A 1 174 ? -7.900 -15.157 4.785 1.00 98.19 174 THR A O 1
ATOM 1450 N N . ILE A 1 175 ? -8.219 -13.051 5.482 1.00 97.56 175 ILE A N 1
ATOM 1451 C CA . ILE A 1 175 ? -7.557 -12.403 4.352 1.00 97.56 175 ILE A CA 1
ATOM 1452 C C . ILE A 1 175 ? -6.325 -11.695 4.897 1.00 97.56 175 ILE A C 1
ATOM 1454 O O . ILE A 1 175 ? -6.436 -10.877 5.807 1.00 97.56 175 ILE A O 1
ATOM 1458 N N . LYS A 1 176 ? -5.148 -11.993 4.355 1.00 97.50 176 LYS A N 1
ATOM 1459 C CA . LYS A 1 176 ? -3.902 -11.320 4.725 1.00 97.50 176 LYS A CA 1
ATOM 1460 C C . LYS A 1 176 ? -3.306 -10.620 3.516 1.00 97.50 176 LYS A C 1
ATOM 1462 O O . LYS A 1 176 ? -3.201 -11.228 2.456 1.00 97.50 176 LYS A O 1
ATOM 1467 N N . VAL A 1 177 ? -2.893 -9.370 3.698 1.00 94.69 177 VAL A N 1
ATOM 1468 C CA . VAL A 1 177 ? -2.248 -8.555 2.666 1.00 94.69 177 VAL A CA 1
ATOM 1469 C C . VAL A 1 177 ? -0.916 -8.047 3.205 1.00 94.69 177 VAL A C 1
ATOM 1471 O O . VAL A 1 177 ? -0.879 -7.376 4.237 1.00 94.69 177 VAL A O 1
ATOM 1474 N N . ASN A 1 178 ? 0.176 -8.393 2.527 1.00 94.38 178 ASN A N 1
ATOM 1475 C CA . ASN A 1 178 ? 1.513 -7.874 2.805 1.00 94.38 178 ASN A CA 1
ATOM 1476 C C . ASN A 1 178 ? 1.905 -6.923 1.688 1.00 94.38 178 ASN A C 1
ATOM 1478 O O . ASN A 1 178 ? 1.727 -7.269 0.527 1.00 94.38 178 ASN A O 1
ATOM 1482 N N . TYR A 1 179 ? 2.473 -5.770 2.007 1.00 90.81 179 TYR A N 1
ATOM 1483 C CA . TYR A 1 179 ? 2.896 -4.817 0.989 1.00 90.81 179 TYR A CA 1
ATOM 1484 C C . TYR A 1 179 ? 3.961 -3.862 1.521 1.00 90.81 179 TYR A C 1
ATOM 1486 O O . TYR A 1 179 ? 4.112 -3.678 2.731 1.00 90.81 179 TYR A O 1
ATOM 1494 N N . MET A 1 180 ? 4.704 -3.238 0.609 1.00 87.62 180 MET A N 1
ATOM 1495 C CA . MET A 1 180 ? 5.673 -2.195 0.937 1.00 87.62 180 MET A CA 1
ATOM 1496 C C . MET A 1 180 ? 5.303 -0.894 0.231 1.00 87.62 180 MET A C 1
ATOM 1498 O O . MET A 1 180 ? 5.041 -0.893 -0.968 1.00 87.62 180 MET A O 1
ATOM 1502 N N . VAL A 1 181 ? 5.309 0.215 0.969 1.00 85.56 181 VAL A N 1
ATOM 1503 C CA . VAL A 1 181 ? 5.041 1.554 0.424 1.00 85.56 181 VAL A CA 1
ATOM 1504 C C . VAL A 1 181 ? 6.172 2.518 0.739 1.00 85.56 181 VAL A C 1
ATOM 1506 O O . VAL A 1 181 ? 6.761 2.419 1.818 1.00 85.56 181 VAL A O 1
ATOM 1509 N N . PRO A 1 182 ? 6.481 3.476 -0.149 1.00 87.00 182 PRO A N 1
ATOM 1510 C CA . PRO A 1 182 ? 7.352 4.585 0.205 1.00 87.00 182 PRO A CA 1
ATOM 1511 C C . PRO A 1 182 ? 6.699 5.447 1.293 1.00 87.00 182 PRO A C 1
ATOM 1513 O O . PRO A 1 182 ? 5.481 5.621 1.337 1.00 87.00 182 PRO A O 1
ATOM 1516 N N . SER A 1 183 ? 7.517 6.019 2.170 1.00 88.75 183 SER A N 1
ATOM 1517 C CA . SER A 1 183 ? 7.054 7.032 3.112 1.00 88.75 183 SER A CA 1
ATOM 1518 C C . SER A 1 183 ? 6.795 8.331 2.362 1.00 88.75 183 SER A C 1
ATOM 1520 O O . SER A 1 183 ? 7.639 8.783 1.581 1.00 88.75 183 SER A O 1
ATOM 1522 N N . GLY A 1 184 ? 5.667 8.971 2.662 1.00 87.81 184 GLY A N 1
ATOM 1523 C CA . GLY A 1 184 ? 5.348 10.296 2.153 1.00 87.81 184 GLY A CA 1
ATOM 1524 C C . GLY A 1 184 ? 6.433 11.304 2.530 1.00 87.81 184 GLY A C 1
ATOM 1525 O O . GLY A 1 184 ? 7.089 11.177 3.567 1.00 87.81 184 GLY A O 1
ATOM 1526 N N . ILE A 1 185 ? 6.640 12.304 1.674 1.00 87.69 185 ILE A N 1
ATOM 1527 C CA . ILE A 1 185 ? 7.692 13.314 1.829 1.00 87.69 185 ILE A CA 1
ATOM 1528 C C . ILE A 1 185 ? 7.033 14.688 1.905 1.00 87.69 185 ILE A C 1
ATOM 1530 O O . ILE A 1 185 ? 6.369 15.112 0.961 1.00 87.69 185 ILE A O 1
ATOM 1534 N N . GLY A 1 186 ? 7.234 15.390 3.021 1.00 86.12 186 GLY A N 1
ATOM 1535 C CA . GLY A 1 186 ? 6.823 16.782 3.176 1.00 86.12 186 GLY A CA 1
ATOM 1536 C C . GLY A 1 186 ? 7.619 17.717 2.263 1.00 86.12 186 GLY A C 1
ATOM 1537 O O . GLY A 1 186 ? 8.724 17.387 1.827 1.00 86.12 186 GLY A O 1
ATOM 1538 N N . TYR A 1 187 ? 7.076 18.903 1.978 1.00 80.50 187 TYR A N 1
ATOM 1539 C CA . TYR A 1 187 ? 7.700 19.874 1.072 1.00 80.50 187 TYR A CA 1
ATOM 1540 C C . TYR A 1 187 ? 9.189 20.110 1.389 1.00 80.50 187 TYR A C 1
ATOM 1542 O O . TYR A 1 187 ? 9.576 20.349 2.536 1.00 80.50 187 TYR A O 1
ATOM 1550 N N . GLY A 1 188 ? 10.035 19.999 0.360 1.00 72.81 188 GLY A N 1
ATOM 1551 C CA . GLY A 1 188 ? 11.484 20.170 0.481 1.00 72.81 188 GLY A CA 1
ATOM 1552 C C . GLY A 1 188 ? 12.228 19.074 1.257 1.00 72.81 188 GLY A C 1
ATOM 1553 O O . GLY A 1 188 ? 13.422 19.222 1.507 1.00 72.81 188 GLY A O 1
ATOM 1554 N N . GLY A 1 189 ? 11.562 17.979 1.639 1.00 77.50 189 GLY A N 1
ATOM 1555 C CA . GLY A 1 189 ? 12.169 16.904 2.430 1.00 77.50 189 GLY A CA 1
ATOM 1556 C C . GLY A 1 189 ? 12.342 17.254 3.911 1.00 77.50 189 GLY A C 1
ATOM 1557 O O . GLY A 1 189 ? 13.220 16.714 4.581 1.00 77.50 189 GLY A O 1
ATOM 1558 N N . GLU A 1 190 ? 11.534 18.181 4.433 1.00 87.75 190 GLU A N 1
ATOM 1559 C CA . GLU A 1 190 ? 11.607 18.617 5.834 1.00 87.75 190 GLU A CA 1
ATOM 1560 C C . GLU A 1 190 ? 11.204 17.524 6.835 1.00 87.75 190 GLU A C 1
ATOM 1562 O O . GLU A 1 190 ? 11.703 17.479 7.967 1.00 87.75 190 GLU A O 1
ATOM 1567 N N . TYR A 1 191 ? 10.292 16.652 6.421 1.00 92.62 191 TYR A N 1
ATOM 1568 C CA . TYR A 1 191 ? 9.796 15.525 7.193 1.00 92.62 191 TYR A CA 1
ATOM 1569 C C . TYR A 1 191 ? 9.309 14.422 6.254 1.00 92.62 191 TYR A C 1
ATOM 1571 O O . TYR A 1 191 ? 9.097 14.633 5.058 1.00 92.62 191 TYR A O 1
ATOM 1579 N N . ARG A 1 192 ? 9.104 13.248 6.834 1.00 93.88 192 ARG A N 1
ATOM 1580 C CA . ARG A 1 192 ? 8.459 12.096 6.230 1.00 93.88 192 ARG A CA 1
ATOM 1581 C C . ARG A 1 192 ? 7.247 11.695 7.046 1.00 93.88 192 ARG A C 1
ATOM 1583 O O . ARG A 1 192 ? 7.129 12.052 8.221 1.00 93.88 192 ARG A O 1
ATOM 1590 N N . PHE A 1 193 ? 6.338 10.974 6.416 1.00 93.88 193 PHE A N 1
ATOM 1591 C CA . PHE A 1 193 ? 5.164 10.469 7.099 1.00 93.88 193 PHE A CA 1
ATOM 1592 C C . PHE A 1 193 ? 4.724 9.118 6.555 1.00 93.88 193 PHE A C 1
ATOM 1594 O O . PHE A 1 193 ? 5.001 8.768 5.410 1.00 93.88 193 PHE A O 1
ATOM 1601 N N . MET A 1 194 ? 4.012 8.374 7.391 1.00 93.56 194 MET A N 1
ATOM 1602 C CA . MET A 1 194 ? 3.260 7.197 6.980 1.00 93.56 194 MET A CA 1
ATOM 1603 C C . MET A 1 194 ? 1.798 7.377 7.383 1.00 93.56 194 MET A C 1
ATOM 1605 O O . MET A 1 194 ? 1.512 8.028 8.394 1.00 93.56 194 MET A O 1
ATOM 1609 N N . LYS A 1 195 ? 0.889 6.826 6.574 1.00 93.25 195 LYS A N 1
ATOM 1610 C CA . LYS A 1 195 ? -0.547 6.810 6.846 1.00 93.25 195 LYS A CA 1
ATOM 1611 C C . LYS A 1 195 ? -1.091 5.390 6.689 1.00 93.25 195 LYS A C 1
ATOM 1613 O O . LYS A 1 195 ? -0.690 4.685 5.767 1.00 93.25 195 LYS A O 1
ATOM 1618 N N . TYR A 1 196 ? -1.999 4.988 7.571 1.00 93.50 196 TYR A N 1
ATOM 1619 C CA . TYR A 1 196 ? -2.815 3.784 7.417 1.00 93.50 196 TYR A CA 1
ATOM 1620 C C . TYR A 1 196 ? -4.296 4.152 7.529 1.00 93.50 196 TYR A C 1
ATOM 1622 O O . TYR A 1 196 ? -4.682 4.845 8.470 1.00 93.50 196 TYR A O 1
ATOM 1630 N N . LEU A 1 197 ? -5.107 3.715 6.564 1.00 92.12 197 LEU A N 1
ATOM 1631 C CA . LEU A 1 197 ? -6.506 4.123 6.422 1.00 92.12 197 LEU A CA 1
ATOM 1632 C C . LEU A 1 197 ? -7.450 3.101 7.061 1.00 92.12 197 LEU A C 1
ATOM 1634 O O . LEU A 1 197 ? -8.006 2.248 6.368 1.00 92.12 197 LEU A O 1
ATOM 1638 N N . LEU A 1 198 ? -7.654 3.195 8.375 1.00 93.31 198 LEU A N 1
ATOM 1639 C CA . LEU A 1 198 ? -8.616 2.332 9.069 1.00 93.31 198 LEU A CA 1
ATOM 1640 C C . LEU A 1 198 ? -10.063 2.662 8.661 1.00 93.31 198 LEU A C 1
ATOM 1642 O O . LEU A 1 198 ? -10.922 1.784 8.643 1.00 93.31 198 LEU A O 1
ATOM 1646 N N . SER A 1 199 ? -10.317 3.916 8.271 1.00 91.31 199 SER A N 1
ATOM 1647 C CA . SER A 1 199 ? -11.601 4.415 7.751 1.00 91.31 199 SER A CA 1
ATOM 1648 C C . SER A 1 199 ? -12.178 3.603 6.587 1.00 91.31 199 SER A C 1
ATOM 1650 O O . SER A 1 199 ? -13.398 3.509 6.452 1.00 91.31 199 SER A O 1
ATOM 1652 N N . THR A 1 200 ? -11.334 2.948 5.783 1.00 86.88 200 THR A N 1
ATOM 1653 C CA . THR A 1 200 ? -11.782 2.065 4.687 1.00 86.88 200 THR A CA 1
ATOM 1654 C C . THR A 1 200 ? -12.557 0.837 5.180 1.00 86.88 200 THR A C 1
ATOM 1656 O O . THR A 1 200 ? -13.300 0.217 4.420 1.00 86.88 200 THR A O 1
ATOM 1659 N N . GLY A 1 201 ? -12.462 0.517 6.475 1.00 86.38 201 GLY A N 1
ATOM 1660 C CA . GLY A 1 201 ? -13.245 -0.530 7.121 1.00 86.38 201 GLY A CA 1
ATOM 1661 C C . GLY A 1 201 ? -14.762 -0.286 7.127 1.00 86.38 201 GLY A C 1
ATOM 1662 O O . GLY A 1 201 ? -15.509 -1.255 7.242 1.00 86.38 201 GLY A O 1
ATOM 1663 N N . THR A 1 202 ? -15.219 0.961 6.945 1.00 88.31 202 THR A N 1
ATOM 1664 C CA . THR A 1 202 ? -16.654 1.336 6.871 1.00 88.31 202 THR A CA 1
ATOM 1665 C C . THR A 1 202 ? -17.403 0.696 5.712 1.00 88.31 202 THR A C 1
ATOM 1667 O O . THR A 1 202 ? -18.620 0.550 5.766 1.00 88.31 202 THR A O 1
ATOM 1670 N N . GLY A 1 203 ? -16.692 0.277 4.660 1.00 87.06 203 GLY A N 1
ATOM 1671 C CA . GLY A 1 203 ? -17.304 -0.422 3.530 1.00 87.06 203 GLY A CA 1
ATOM 1672 C C . GLY A 1 203 ? -17.849 -1.810 3.889 1.00 87.06 203 GLY A C 1
ATOM 1673 O O . GLY A 1 203 ? -18.559 -2.421 3.092 1.00 87.06 203 GLY A O 1
ATOM 1674 N N . TRP A 1 204 ? -17.525 -2.337 5.073 1.00 90.88 204 TRP A N 1
ATOM 1675 C CA . TRP A 1 204 ? -17.957 -3.658 5.507 1.00 90.88 204 TRP A CA 1
ATOM 1676 C C . TRP A 1 204 ? -19.172 -3.597 6.421 1.00 90.88 204 TRP A C 1
ATOM 1678 O O . TRP A 1 204 ? -19.305 -2.720 7.261 1.00 90.88 204 TRP A O 1
ATOM 1688 N N . LYS A 1 205 ? -20.027 -4.619 6.315 1.00 91.12 205 LYS A N 1
ATOM 1689 C CA . LYS A 1 205 ? -21.172 -4.779 7.211 1.00 91.12 205 LYS A CA 1
ATOM 1690 C C . LYS A 1 205 ? -20.724 -4.852 8.680 1.00 91.12 205 LYS A C 1
ATOM 1692 O O . LYS A 1 205 ? -19.834 -5.651 9.004 1.00 91.12 205 LYS A O 1
ATOM 1697 N N . ASP A 1 206 ? -21.462 -4.116 9.513 1.00 91.88 206 ASP A N 1
ATOM 1698 C CA . ASP A 1 206 ? -21.353 -4.014 10.969 1.00 91.88 206 ASP A CA 1
ATOM 1699 C C . ASP A 1 206 ? -20.020 -3.423 11.463 1.00 91.88 206 ASP A C 1
ATOM 1701 O O . ASP A 1 206 ? -18.999 -3.428 10.775 1.00 91.88 206 ASP A O 1
ATOM 1705 N N . LYS A 1 207 ? -20.024 -2.965 12.719 1.00 95.62 207 LYS A N 1
ATOM 1706 C CA . LYS A 1 207 ? -18.834 -2.443 13.400 1.00 95.62 207 LYS A CA 1
ATOM 1707 C C . LYS A 1 207 ? -17.716 -3.482 13.472 1.00 95.62 207 LYS A C 1
ATOM 1709 O O . LYS A 1 207 ? -17.958 -4.659 13.756 1.00 95.62 207 LYS A O 1
ATOM 1714 N N . ILE A 1 208 ? -16.473 -3.020 13.367 1.00 95.38 208 ILE A N 1
ATOM 1715 C CA . ILE A 1 208 ? -15.287 -3.844 13.610 1.00 95.38 208 ILE A CA 1
ATOM 1716 C C . ILE A 1 208 ? -15.181 -4.098 15.112 1.00 95.38 208 ILE A C 1
ATOM 1718 O O . ILE A 1 208 ? -14.980 -3.175 15.906 1.00 95.38 208 ILE A O 1
ATOM 1722 N N . SER A 1 209 ? -15.299 -5.362 15.522 1.00 97.38 209 SER A N 1
ATOM 1723 C CA . SER A 1 209 ? -15.293 -5.725 16.942 1.00 97.38 209 SER A CA 1
ATOM 1724 C C . SER A 1 209 ? -13.951 -5.421 17.606 1.00 97.38 209 SER A C 1
ATOM 1726 O O . SER A 1 209 ? -13.912 -4.970 18.750 1.00 97.38 209 SER A O 1
ATOM 1728 N N . ARG A 1 210 ? -12.841 -5.643 16.891 1.00 98.00 210 ARG A N 1
ATOM 1729 C CA . ARG A 1 210 ? -11.490 -5.354 17.384 1.00 98.00 210 ARG A CA 1
ATOM 1730 C C . ARG A 1 210 ? -10.538 -5.023 16.241 1.00 98.00 210 ARG A C 1
ATOM 1732 O O . ARG A 1 210 ? -10.341 -5.860 15.365 1.00 98.00 210 ARG A O 1
ATOM 1739 N N . ALA A 1 211 ? -9.905 -3.858 16.299 1.00 98.19 211 ALA A N 1
ATOM 1740 C CA . ALA A 1 211 ? -8.808 -3.492 15.409 1.00 98.19 211 ALA A CA 1
ATOM 1741 C C . ALA A 1 211 ? -7.535 -3.240 16.223 1.00 98.19 211 ALA A C 1
ATOM 1743 O O . ALA A 1 211 ? -7.555 -2.506 17.214 1.00 98.19 211 ALA A O 1
ATOM 1744 N N . GLU A 1 212 ? -6.428 -3.853 15.818 1.00 98.56 212 GLU A N 1
ATOM 1745 C CA . GLU A 1 212 ? -5.116 -3.661 16.428 1.00 98.56 212 GLU A CA 1
ATOM 1746 C C . GLU A 1 212 ? -4.128 -3.149 15.399 1.00 98.56 212 GLU A C 1
ATOM 1748 O O . GLU A 1 212 ? -3.917 -3.788 14.373 1.00 98.56 212 GLU A O 1
ATOM 1753 N N . VAL A 1 213 ? -3.469 -2.037 15.704 1.00 98.69 213 VAL A N 1
ATOM 1754 C CA . VAL A 1 213 ? -2.382 -1.517 14.875 1.00 98.69 213 VAL A CA 1
ATOM 1755 C C . VAL A 1 213 ? -1.113 -1.504 15.701 1.00 98.69 213 VAL A C 1
ATOM 1757 O O . VAL A 1 213 ? -1.075 -0.933 16.788 1.00 98.69 213 VAL A O 1
ATOM 1760 N N . ASN A 1 214 ? -0.062 -2.121 15.178 1.00 98.62 214 ASN A N 1
ATOM 1761 C CA . ASN A 1 214 ? 1.257 -2.186 15.782 1.00 98.62 214 ASN A CA 1
ATOM 1762 C C . ASN A 1 214 ? 2.281 -1.615 14.803 1.00 98.62 214 ASN A C 1
ATOM 1764 O O . ASN A 1 214 ? 2.430 -2.131 13.700 1.00 98.62 214 ASN A O 1
ATOM 1768 N N . VAL A 1 215 ? 3.023 -0.593 15.217 1.00 98.62 215 VAL A N 1
ATOM 1769 C CA . VAL A 1 215 ? 4.095 0.017 14.427 1.00 98.62 215 VAL A CA 1
ATOM 1770 C C . VAL A 1 215 ? 5.421 -0.168 15.147 1.00 98.62 215 VAL A C 1
ATOM 1772 O O . VAL A 1 215 ? 5.588 0.291 16.275 1.00 98.62 215 VAL A O 1
ATOM 1775 N N . LYS A 1 216 ? 6.382 -0.818 14.497 1.00 98.31 216 LYS A N 1
ATOM 1776 C CA . LYS A 1 216 ? 7.767 -0.937 14.950 1.00 98.31 216 LYS A CA 1
ATOM 1777 C C . LYS A 1 216 ? 8.625 0.104 14.234 1.00 98.31 216 LYS A C 1
ATOM 1779 O O . LYS A 1 216 ? 8.660 0.139 13.006 1.00 98.31 216 LYS A O 1
ATOM 1784 N N . LEU A 1 217 ? 9.327 0.941 14.994 1.00 97.38 217 LEU A N 1
ATOM 1785 C CA . LEU A 1 217 ? 10.270 1.929 14.468 1.00 97.38 217 LEU A CA 1
ATOM 1786 C C . LEU A 1 217 ? 11.633 1.249 14.278 1.00 97.38 217 LEU A C 1
ATOM 1788 O O . LEU A 1 217 ? 12.428 1.168 15.217 1.00 97.38 217 LEU A O 1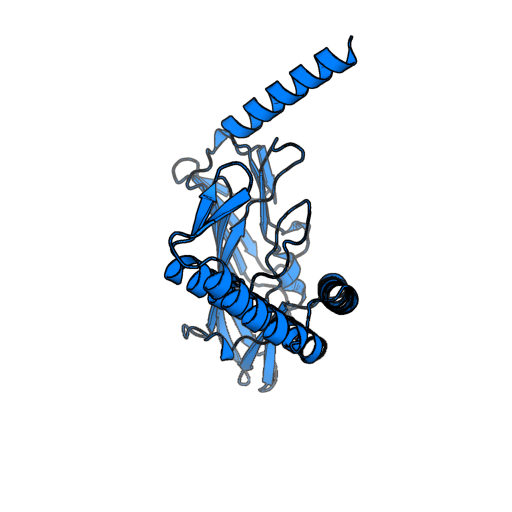
ATOM 1792 N N . ASP A 1 218 ? 11.886 0.713 13.083 1.00 92.88 218 ASP A N 1
ATOM 1793 C CA . ASP A 1 218 ? 13.059 -0.134 12.843 1.00 92.88 218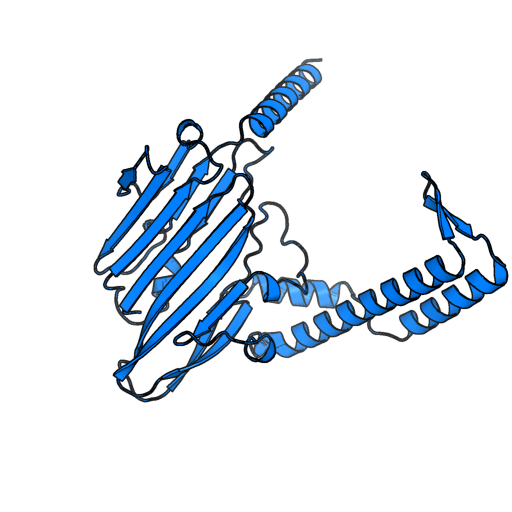 ASP A CA 1
ATOM 1794 C C . ASP A 1 218 ? 14.344 0.714 12.755 1.00 92.88 218 ASP A C 1
ATOM 1796 O O . ASP A 1 218 ? 15.171 0.739 13.674 1.00 92.88 218 ASP A O 1
ATOM 1800 N N . ASN A 1 219 ? 14.458 1.536 11.706 1.00 90.25 219 ASN A N 1
ATOM 1801 C CA . ASN A 1 219 ? 15.555 2.498 11.528 1.00 90.25 219 ASN A CA 1
ATOM 1802 C C . ASN A 1 219 ? 15.118 3.970 11.724 1.00 90.25 219 ASN A C 1
ATOM 1804 O O . ASN A 1 219 ? 15.932 4.886 11.569 1.00 90.25 219 ASN A O 1
ATOM 1808 N N . VAL A 1 220 ? 13.864 4.208 12.123 1.00 94.69 220 VAL A N 1
ATOM 1809 C CA . VAL A 1 220 ? 13.374 5.524 12.556 1.00 94.69 220 VAL A CA 1
ATOM 1810 C C . VAL A 1 220 ? 13.695 5.731 14.034 1.00 94.69 220 VAL A C 1
ATOM 1812 O O . VAL A 1 220 ? 13.409 4.890 14.887 1.00 94.69 220 VAL A O 1
ATOM 1815 N N . LYS A 1 221 ? 14.314 6.866 14.369 1.00 93.38 221 LYS A N 1
ATOM 1816 C CA . LYS A 1 221 ? 14.669 7.171 15.759 1.00 93.38 221 LYS A CA 1
ATOM 1817 C C . LYS A 1 221 ? 13.451 7.713 16.500 1.00 93.38 221 LYS A C 1
ATOM 1819 O O . LYS A 1 221 ? 12.811 8.648 16.028 1.00 93.38 221 LYS A O 1
ATOM 1824 N N . VAL A 1 222 ? 13.196 7.210 17.708 1.00 94.75 222 VAL A N 1
ATOM 1825 C CA . VAL A 1 222 ? 12.078 7.660 18.563 1.00 94.75 222 VAL A CA 1
ATOM 1826 C C . VAL A 1 222 ? 12.084 9.183 18.755 1.00 94.75 222 VAL A C 1
ATOM 1828 O O . VAL A 1 222 ? 11.040 9.815 18.677 1.00 94.75 222 VAL A O 1
ATOM 1831 N N . ASN A 1 223 ? 13.259 9.794 18.938 1.00 94.44 223 ASN A N 1
ATOM 1832 C CA . ASN A 1 223 ? 13.399 11.243 19.130 1.00 94.44 223 ASN A CA 1
ATOM 1833 C C . ASN A 1 223 ? 13.211 12.085 17.853 1.00 94.44 223 ASN A C 1
ATOM 1835 O O . ASN A 1 223 ? 13.231 13.310 17.930 1.00 94.44 223 ASN A O 1
ATOM 1839 N N . THR A 1 224 ? 13.070 11.448 16.689 1.00 95.75 224 THR A N 1
ATOM 1840 C CA . THR A 1 224 ? 12.760 12.127 15.422 1.00 95.75 224 THR A CA 1
ATOM 1841 C C . THR A 1 224 ? 11.277 12.091 15.078 1.00 95.75 224 THR A C 1
ATOM 1843 O O . THR A 1 224 ? 10.878 12.710 14.097 1.00 95.75 224 THR A O 1
ATOM 1846 N N . VAL A 1 225 ? 10.466 11.370 15.858 1.00 97.44 225 VAL A N 1
ATOM 1847 C CA . VAL A 1 225 ? 9.012 11.333 15.692 1.00 97.44 225 VAL A CA 1
ATOM 1848 C C . VAL A 1 225 ? 8.421 12.635 16.230 1.00 97.44 225 VAL A C 1
ATOM 1850 O O . VAL A 1 225 ? 8.662 13.003 17.377 1.00 97.44 225 VAL A O 1
ATOM 1853 N N . GLU A 1 226 ? 7.664 13.334 15.389 1.00 96.75 226 GLU A N 1
ATOM 1854 C CA . GLU A 1 226 ? 7.103 14.663 15.671 1.00 96.75 226 GLU A CA 1
ATOM 1855 C C . GLU A 1 226 ? 5.596 14.623 15.912 1.00 96.75 226 GLU A C 1
ATOM 1857 O O . GLU A 1 226 ? 5.055 15.449 16.641 1.00 96.75 226 GLU A O 1
ATOM 1862 N N . THR A 1 227 ? 4.895 13.692 15.267 1.00 97.62 227 THR A N 1
ATOM 1863 C CA . THR A 1 227 ? 3.439 13.571 15.379 1.00 97.62 227 THR A CA 1
ATOM 1864 C C . THR A 1 227 ? 3.057 12.107 15.346 1.00 97.62 227 THR A C 1
ATOM 1866 O O . THR A 1 227 ? 3.577 11.349 14.527 1.00 97.62 227 THR A O 1
ATOM 1869 N N . ILE A 1 228 ? 2.147 11.730 16.238 1.00 98.31 228 ILE A N 1
ATOM 1870 C CA . ILE A 1 228 ? 1.542 10.405 16.313 1.00 98.31 228 ILE A CA 1
ATOM 1871 C C . ILE A 1 228 ? 0.041 10.632 16.466 1.00 98.31 228 ILE A C 1
ATOM 1873 O O . ILE A 1 228 ? -0.383 11.333 17.385 1.00 98.31 228 ILE A O 1
ATOM 1877 N N . ALA A 1 229 ? -0.745 10.056 15.567 1.00 97.88 229 ALA A N 1
ATOM 1878 C CA . ALA A 1 229 ? -2.196 10.054 15.634 1.00 97.88 229 ALA A CA 1
ATOM 1879 C C . ALA A 1 229 ? -2.737 8.650 15.309 1.00 97.88 229 ALA A C 1
ATOM 1881 O O . ALA A 1 229 ? -2.114 7.944 14.508 1.00 97.88 229 ALA A O 1
ATOM 1882 N N . PRO A 1 230 ? -3.874 8.250 15.906 1.00 97.94 230 PRO A N 1
ATOM 1883 C CA . PRO A 1 230 ? -4.661 9.001 16.897 1.00 97.94 230 PRO A CA 1
ATOM 1884 C C . PRO A 1 230 ? -3.990 9.067 18.284 1.00 97.94 230 PRO A C 1
ATOM 1886 O O . PRO A 1 230 ? -3.038 8.335 18.551 1.00 97.94 230 PRO A O 1
ATOM 1889 N N . SER A 1 231 ? -4.450 9.957 19.173 1.00 97.00 231 SER A N 1
ATO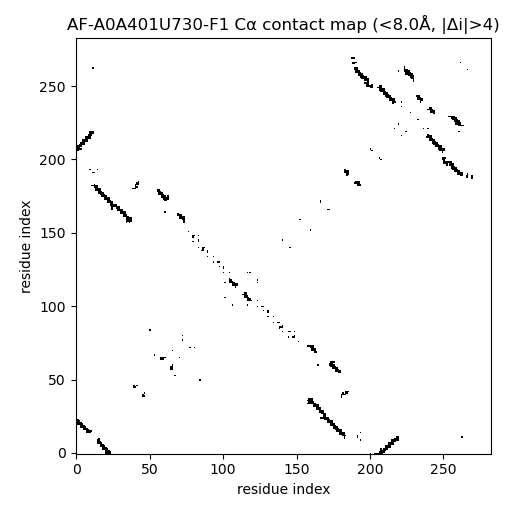M 1890 C CA . SER A 1 231 ? -3.777 10.273 20.452 1.00 97.00 231 SER A CA 1
ATOM 1891 C C . SER A 1 231 ? -3.833 9.161 21.510 1.00 97.00 231 SER A C 1
ATOM 1893 O O . SER A 1 231 ? -3.038 9.167 22.446 1.00 97.00 231 SER A O 1
ATOM 1895 N N . ASN A 1 232 ? -4.720 8.177 21.359 1.00 96.62 232 ASN A N 1
ATOM 1896 C CA . ASN A 1 232 ? -4.905 7.043 22.273 1.00 96.62 232 ASN A CA 1
ATOM 1897 C C . ASN A 1 232 ? -3.864 5.913 22.093 1.00 96.62 232 ASN A C 1
ATOM 1899 O O . ASN A 1 232 ? -4.150 4.750 22.386 1.00 96.62 232 ASN A O 1
ATOM 1903 N N . TYR A 1 233 ? -2.668 6.232 21.600 1.00 98.19 233 TYR A N 1
ATOM 1904 C CA . TYR A 1 233 ? -1.604 5.259 21.369 1.00 98.19 233 TYR A CA 1
ATOM 1905 C C . TYR A 1 233 ? -0.886 4.851 22.661 1.00 98.19 233 TYR A C 1
ATOM 1907 O O . TYR A 1 233 ? -0.807 5.597 23.637 1.00 98.19 233 TYR A O 1
ATOM 1915 N N . LYS A 1 234 ? -0.255 3.677 22.630 1.00 98.25 234 LYS A N 1
ATOM 1916 C CA . LYS A 1 234 ? 0.745 3.242 23.614 1.00 98.25 234 LYS A CA 1
ATOM 1917 C C . LYS A 1 234 ? 2.115 3.187 22.948 1.00 98.25 234 LYS A C 1
ATOM 1919 O O . LYS A 1 234 ? 2.249 2.569 21.896 1.00 98.25 234 LYS A O 1
ATOM 1924 N N . MET A 1 235 ? 3.123 3.813 23.558 1.00 97.06 235 MET A N 1
ATOM 1925 C CA . MET A 1 235 ? 4.511 3.814 23.080 1.00 97.06 235 MET A CA 1
ATOM 1926 C C . MET A 1 235 ? 5.410 3.055 24.057 1.00 97.06 235 MET A C 1
ATOM 1928 O O . MET A 1 235 ? 5.593 3.484 25.196 1.00 97.06 235 MET A O 1
ATOM 1932 N N . ASP A 1 236 ? 6.042 1.991 23.577 1.00 96.75 236 ASP A N 1
ATOM 1933 C CA . ASP A 1 236 ? 7.183 1.352 24.220 1.00 96.75 236 ASP A CA 1
ATOM 1934 C C . ASP A 1 236 ? 8.474 1.890 23.588 1.00 96.75 236 ASP A C 1
ATOM 1936 O O . ASP A 1 236 ? 8.821 1.566 22.451 1.00 96.75 236 ASP A O 1
ATOM 1940 N N . LYS A 1 237 ? 9.197 2.743 24.319 1.00 94.50 237 LYS A N 1
ATOM 1941 C CA . LYS A 1 237 ? 10.441 3.353 23.822 1.00 94.50 237 LYS A CA 1
ATOM 1942 C C . LYS A 1 237 ? 11.607 2.365 23.753 1.00 94.50 237 LYS A C 1
ATOM 1944 O O . LYS A 1 237 ? 12.526 2.601 22.971 1.00 94.50 237 LYS A O 1
ATOM 1949 N N . LYS A 1 238 ? 11.594 1.305 24.569 1.00 93.75 238 LYS A N 1
ATOM 1950 C CA . LYS A 1 238 ? 12.665 0.303 24.622 1.00 93.75 238 LYS A CA 1
ATOM 1951 C C . LYS A 1 238 ? 12.552 -0.632 23.425 1.00 93.75 238 LYS A C 1
ATOM 1953 O O . LYS A 1 238 ? 13.521 -0.803 22.692 1.00 93.75 238 LYS A O 1
ATOM 1958 N N . GLU A 1 239 ? 11.342 -1.123 23.179 1.00 95.25 239 GLU A N 1
ATOM 1959 C CA . GLU A 1 239 ? 11.019 -1.975 22.030 1.00 95.25 239 GLU A CA 1
ATOM 1960 C C . GLU A 1 239 ? 10.772 -1.171 20.743 1.00 95.25 239 GLU A C 1
ATOM 1962 O O . GLU A 1 239 ? 10.558 -1.742 19.673 1.00 95.25 239 GLU A O 1
ATOM 1967 N N . LYS A 1 240 ? 10.808 0.167 20.838 1.00 97.06 240 LYS A N 1
ATOM 1968 C CA . LYS A 1 240 ? 10.531 1.113 19.749 1.00 97.06 240 LYS A CA 1
ATOM 1969 C C . LYS A 1 240 ? 9.205 0.806 19.044 1.00 97.06 240 LYS A C 1
ATOM 1971 O O . LYS A 1 240 ? 9.130 0.783 17.815 1.00 97.06 240 LYS A O 1
ATOM 1976 N N . LYS A 1 241 ? 8.160 0.552 19.830 1.00 97.94 241 LYS A N 1
ATOM 1977 C CA . LYS A 1 241 ? 6.853 0.103 19.350 1.00 97.94 241 LYS A CA 1
ATOM 1978 C C . LYS A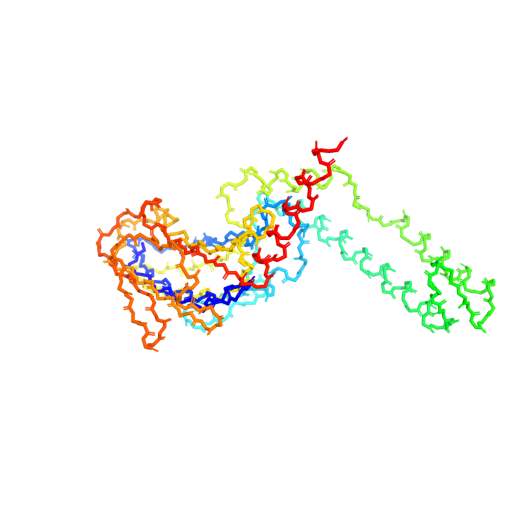 1 241 ? 5.765 1.112 19.701 1.00 97.94 241 LYS A C 1
ATOM 1980 O O . LYS A 1 241 ? 5.658 1.532 20.847 1.00 97.94 241 LYS A O 1
ATOM 1985 N N . ILE A 1 242 ? 4.924 1.450 18.731 1.00 98.56 242 ILE A N 1
ATOM 1986 C CA . ILE A 1 242 ? 3.689 2.219 18.910 1.00 98.56 242 ILE A CA 1
ATOM 1987 C C . ILE A 1 242 ? 2.516 1.276 18.661 1.00 98.56 242 ILE A C 1
ATOM 1989 O O . ILE A 1 242 ? 2.574 0.452 17.751 1.00 98.56 242 ILE A O 1
ATOM 1993 N N . SER A 1 243 ? 1.464 1.352 19.469 1.00 98.62 243 SER A N 1
ATOM 1994 C CA . SER A 1 243 ? 0.298 0.487 19.302 1.00 98.62 243 SER A CA 1
ATOM 1995 C C . SER A 1 243 ? -1.018 1.184 19.603 1.00 98.62 243 SER A C 1
ATOM 1997 O O . SER A 1 243 ? -1.087 2.043 20.482 1.00 98.62 243 SER A O 1
ATOM 1999 N N . TRP A 1 244 ? -2.055 0.756 18.891 1.00 98.69 244 TRP A N 1
ATOM 2000 C CA . TRP A 1 244 ? -3.444 1.138 19.093 1.00 98.69 244 TRP A CA 1
ATOM 2001 C C . TRP A 1 244 ? -4.309 -0.112 19.191 1.00 98.69 244 TRP A C 1
ATOM 2003 O O . TRP A 1 244 ? -4.075 -1.102 18.494 1.00 98.69 244 TRP A O 1
ATOM 2013 N N . THR A 1 245 ? -5.338 -0.034 20.027 1.00 98.44 245 THR A N 1
ATOM 2014 C CA . THR A 1 245 ? -6.405 -1.031 20.100 1.00 98.44 245 THR A CA 1
ATOM 2015 C C . THR A 1 245 ? -7.730 -0.292 20.074 1.00 98.44 245 THR A C 1
ATOM 2017 O O . THR A 1 245 ? -7.996 0.538 20.944 1.00 98.44 245 THR A O 1
ATOM 2020 N N . PHE A 1 246 ? -8.560 -0.611 19.091 1.00 98.06 246 PHE A N 1
ATOM 2021 C CA . PHE A 1 246 ? -9.913 -0.098 18.954 1.00 98.06 246 PHE A CA 1
ATOM 2022 C C . PHE A 1 246 ? -10.905 -1.244 19.150 1.00 98.06 246 PHE A C 1
ATOM 2024 O O . PHE A 1 246 ? -10.651 -2.366 18.708 1.00 98.06 246 PHE A O 1
ATOM 2031 N N . LEU A 1 247 ? -12.022 -0.972 19.824 1.00 97.38 247 LEU A N 1
ATOM 2032 C CA . LEU A 1 247 ? -13.045 -1.966 20.152 1.00 97.38 247 LEU A CA 1
ATOM 2033 C C . LEU A 1 247 ? -14.413 -1.475 19.684 1.00 97.38 247 LEU A C 1
ATOM 2035 O O . LEU A 1 247 ? -14.772 -0.335 19.969 1.00 97.38 247 LEU A O 1
ATOM 2039 N N . ASN A 1 248 ? -15.169 -2.350 19.018 1.00 97.00 248 ASN A N 1
ATOM 2040 C CA . ASN A 1 248 ? -16.526 -2.094 18.524 1.00 97.00 248 ASN A CA 1
ATOM 2041 C C . ASN A 1 248 ? -16.667 -0.738 17.809 1.00 97.00 248 ASN A C 1
ATOM 2043 O O . ASN A 1 248 ? -17.538 0.066 18.156 1.00 97.00 248 ASN A O 1
ATOM 2047 N N . ILE A 1 249 ? -15.801 -0.483 16.826 1.00 95.75 249 ILE A N 1
ATOM 2048 C CA . ILE A 1 249 ? -15.752 0.792 16.105 1.00 95.75 249 ILE A CA 1
ATOM 2049 C C . ILE A 1 249 ? -16.455 0.723 14.750 1.00 95.75 249 ILE A C 1
ATOM 2051 O O . ILE A 1 249 ? -16.355 -0.271 14.035 1.00 95.75 249 ILE A O 1
ATOM 2055 N N . GLU A 1 250 ? -17.124 1.816 14.399 1.00 95.56 250 GLU A N 1
ATOM 2056 C CA . GLU A 1 250 ? -17.406 2.181 13.010 1.00 95.56 250 GLU A CA 1
ATOM 2057 C C . GLU A 1 250 ? -16.272 3.137 12.610 1.00 95.56 250 GLU A C 1
ATOM 2059 O O . GLU A 1 250 ? -16.257 4.264 13.115 1.00 95.56 250 GLU A O 1
ATOM 2064 N N . PRO A 1 251 ? -15.239 2.684 11.878 1.00 92.69 251 PRO A N 1
ATOM 2065 C CA . PRO A 1 251 ? -14.016 3.463 11.739 1.00 92.69 251 PRO A CA 1
ATOM 2066 C C . PRO A 1 251 ? -14.267 4.765 10.972 1.00 92.69 251 PRO A C 1
ATOM 2068 O O . PRO A 1 251 ? -14.930 4.772 9.951 1.00 92.69 251 PRO A O 1
ATOM 2071 N N . THR A 1 252 ? -13.700 5.881 11.408 1.00 94.88 252 THR A N 1
ATOM 2072 C CA . THR A 1 252 ? -13.705 7.133 10.632 1.00 94.88 252 THR A CA 1
ATOM 2073 C C . THR A 1 252 ? -12.276 7.563 10.329 1.00 94.88 252 THR A C 1
ATOM 2075 O O . THR A 1 252 ? -11.313 6.916 10.748 1.00 94.88 252 THR A O 1
ATOM 2078 N N . THR A 1 253 ? -12.104 8.678 9.617 1.00 93.00 253 THR A N 1
ATOM 2079 C CA . THR A 1 253 ? -10.779 9.281 9.405 1.00 93.00 253 THR A CA 1
ATOM 2080 C C . THR A 1 253 ? -10.075 9.639 10.716 1.00 93.00 253 THR A C 1
ATOM 2082 O O . THR A 1 253 ? -8.851 9.712 10.742 1.00 93.00 253 THR A O 1
ATOM 2085 N N . ASP A 1 254 ? -10.814 9.794 11.819 1.00 95.75 254 ASP A N 1
ATOM 2086 C CA . ASP A 1 254 ? -10.245 10.022 13.154 1.00 95.75 254 ASP A CA 1
ATOM 2087 C C . ASP A 1 254 ? -9.567 8.771 13.730 1.00 95.75 254 ASP A C 1
ATOM 2089 O O . ASP A 1 254 ? -8.836 8.850 14.719 1.00 95.75 254 ASP A O 1
ATOM 2093 N N . ASN A 1 255 ? -9.816 7.601 13.136 1.00 96.50 255 ASN A N 1
ATOM 2094 C CA . ASN A 1 255 ? -9.154 6.349 13.486 1.00 96.50 255 ASN A CA 1
ATOM 2095 C C . ASN A 1 255 ? -7.993 6.004 12.543 1.00 96.50 255 ASN A C 1
ATOM 2097 O O . ASN A 1 255 ? -7.281 5.032 12.802 1.00 96.50 255 ASN A O 1
ATOM 2101 N N . ASP A 1 256 ? -7.776 6.785 11.479 1.00 96.44 256 ASP A N 1
ATOM 2102 C CA . ASP A 1 256 ? -6.622 6.608 10.603 1.00 96.44 256 ASP A CA 1
ATOM 2103 C C . ASP A 1 256 ? -5.321 6.839 11.378 1.00 96.44 256 ASP A C 1
ATOM 2105 O O . ASP A 1 256 ? -5.188 7.759 12.189 1.00 96.44 256 ASP A O 1
ATOM 2109 N N . ILE A 1 257 ? -4.323 6.016 11.081 1.00 97.69 257 ILE A N 1
ATOM 2110 C CA . ILE A 1 257 ? -3.017 6.089 11.726 1.00 97.69 257 ILE A CA 1
ATOM 2111 C C . ILE A 1 257 ? -2.144 7.045 10.938 1.00 97.69 257 ILE A C 1
ATOM 2113 O O . ILE A 1 257 ? -2.036 6.928 9.717 1.00 97.69 257 ILE A O 1
ATOM 2117 N N . TYR A 1 258 ? -1.485 7.962 11.636 1.00 97.25 258 TYR A N 1
ATOM 2118 C CA . TYR A 1 258 ? -0.544 8.897 11.038 1.00 97.25 258 TYR A CA 1
ATOM 2119 C C . TYR A 1 258 ? 0.678 9.071 11.933 1.00 97.25 258 TYR A C 1
ATOM 2121 O O . TYR A 1 258 ? 0.563 9.409 13.114 1.00 97.25 258 TYR A O 1
ATOM 2129 N N . ILE A 1 259 ? 1.864 8.863 11.363 1.00 97.88 259 ILE A N 1
ATOM 2130 C CA . ILE A 1 259 ? 3.134 9.113 12.049 1.00 97.88 259 ILE A CA 1
ATOM 2131 C C . ILE A 1 259 ? 3.978 10.034 11.181 1.00 97.88 259 ILE A C 1
ATOM 2133 O O . ILE A 1 259 ? 4.347 9.673 10.065 1.00 97.88 259 ILE A O 1
ATOM 2137 N N . LYS A 1 260 ? 4.328 11.200 11.727 1.00 96.81 260 LYS A N 1
ATOM 2138 C CA . LYS A 1 260 ? 5.261 12.163 11.133 1.00 96.81 260 LYS A CA 1
ATOM 2139 C C . LYS A 1 260 ? 6.599 12.081 11.847 1.00 96.81 260 LYS A C 1
ATOM 2141 O O . LYS A 1 260 ? 6.653 12.094 13.077 1.00 96.81 260 LYS A O 1
ATOM 2146 N N . TYR A 1 261 ? 7.679 12.044 11.085 1.00 96.56 261 TYR A N 1
ATOM 2147 C CA . TYR A 1 261 ? 9.043 11.993 11.598 1.00 96.56 261 TYR A CA 1
ATOM 2148 C C . TYR A 1 261 ? 9.994 12.694 10.634 1.00 96.56 261 TYR A C 1
ATOM 2150 O O . TYR A 1 261 ? 9.618 13.018 9.514 1.00 96.56 261 TYR A O 1
ATOM 2158 N N . TYR A 1 262 ? 11.242 12.927 11.025 1.00 94.62 262 TYR A N 1
ATOM 2159 C CA . TYR A 1 262 ? 12.224 13.514 10.113 1.00 94.62 262 TYR A CA 1
ATOM 2160 C C . TYR A 1 262 ? 13.508 12.713 10.022 1.00 94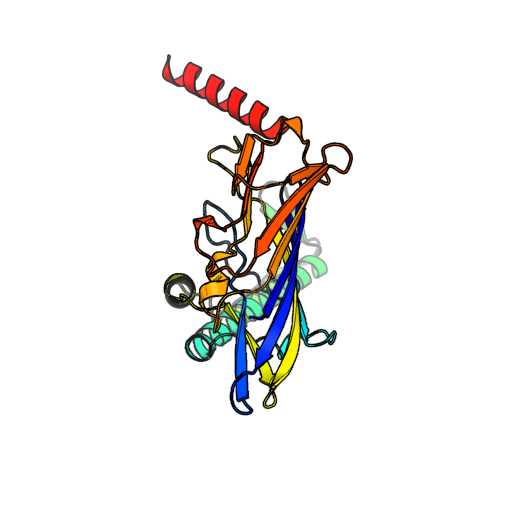.62 262 TYR A C 1
ATOM 2162 O O . TYR A 1 262 ? 13.996 12.139 10.993 1.00 94.62 262 TYR A O 1
ATOM 2170 N N . ASN A 1 263 ? 14.105 12.732 8.833 1.00 92.75 263 ASN A N 1
ATOM 2171 C CA . ASN A 1 263 ? 15.458 12.248 8.643 1.00 92.75 263 ASN A CA 1
ATOM 2172 C C . ASN A 1 263 ? 16.448 13.392 8.942 1.00 92.75 263 ASN A C 1
ATOM 2174 O O . ASN A 1 263 ? 16.408 14.421 8.261 1.00 92.75 263 ASN A O 1
ATOM 2178 N N . PRO A 1 264 ? 17.377 13.241 9.909 1.00 91.06 264 PRO A N 1
ATOM 2179 C CA . PRO A 1 264 ? 18.302 14.315 10.275 1.00 91.06 264 PRO A CA 1
ATOM 2180 C C . PRO A 1 264 ? 19.175 14.818 9.118 1.00 91.06 264 PRO A C 1
ATOM 2182 O O . PRO A 1 264 ? 19.505 16.001 9.057 1.00 91.06 264 PRO A O 1
ATOM 2185 N N . ARG A 1 265 ? 19.562 13.935 8.185 1.00 89.75 265 ARG A N 1
ATOM 2186 C CA . ARG A 1 265 ? 20.388 14.316 7.029 1.00 89.75 265 ARG A CA 1
ATOM 2187 C C . ARG A 1 265 ? 19.582 15.121 6.014 1.00 89.75 265 ARG A C 1
ATOM 2189 O O . ARG A 1 265 ? 20.097 16.102 5.486 1.00 89.75 265 ARG A O 1
ATOM 2196 N N . GLU A 1 266 ? 18.346 14.711 5.740 1.00 90.56 266 GLU A N 1
ATOM 2197 C CA . GLU A 1 266 ? 17.457 15.394 4.788 1.00 90.56 266 GLU A CA 1
ATOM 2198 C C . GLU A 1 266 ? 17.057 16.771 5.311 1.00 90.56 266 GLU A C 1
ATOM 2200 O O . GLU A 1 266 ? 17.256 17.767 4.617 1.00 90.56 266 GLU A O 1
ATOM 2205 N N . ARG A 1 267 ? 16.640 16.849 6.580 1.00 89.69 267 ARG A N 1
ATOM 2206 C CA . ARG A 1 267 ? 16.282 18.115 7.227 1.00 89.69 267 ARG A CA 1
ATOM 2207 C C . ARG A 1 267 ? 17.431 19.122 7.198 1.00 89.69 267 ARG A C 1
ATOM 2209 O O . ARG A 1 267 ? 17.233 20.259 6.783 1.00 89.69 267 ARG A O 1
ATOM 2216 N N . ARG A 1 268 ? 18.655 18.690 7.523 1.00 90.94 268 ARG A N 1
ATOM 2217 C CA . ARG A 1 268 ? 19.840 19.562 7.465 1.00 90.94 268 ARG A CA 1
ATOM 2218 C C . ARG A 1 268 ? 20.127 20.068 6.049 1.00 90.94 268 ARG A C 1
ATOM 2220 O O . ARG A 1 268 ? 20.482 21.231 5.865 1.00 90.94 268 ARG A O 1
ATOM 2227 N N . LYS A 1 269 ? 19.988 19.210 5.030 1.00 90.94 269 LYS A N 1
ATOM 2228 C CA . LYS A 1 269 ? 20.137 19.625 3.623 1.00 90.94 269 LYS A CA 1
ATOM 2229 C C . LYS A 1 269 ? 19.088 20.674 3.247 1.00 90.94 269 LYS A C 1
ATOM 2231 O O . LYS A 1 269 ? 19.438 21.669 2.614 1.00 90.94 269 LYS A O 1
ATOM 2236 N N . TRP A 1 270 ? 17.841 20.474 3.663 1.00 89.56 270 TRP A N 1
ATOM 2237 C CA . TRP A 1 270 ? 16.751 21.410 3.408 1.00 89.56 270 TRP A CA 1
ATOM 2238 C C . TRP A 1 270 ? 16.960 22.762 4.100 1.00 89.56 270 TRP A C 1
ATOM 2240 O O . TRP A 1 270 ? 16.813 23.809 3.474 1.00 89.56 270 TRP A O 1
ATOM 2250 N N . GLU A 1 271 ? 17.381 22.769 5.363 1.00 90.25 271 GLU A N 1
ATOM 2251 C CA . GLU A 1 271 ? 17.721 23.992 6.101 1.00 90.25 271 GLU A CA 1
ATOM 2252 C C . GLU A 1 271 ? 18.839 24.787 5.417 1.00 90.25 271 GLU A C 1
ATOM 2254 O O . GLU A 1 271 ? 18.709 25.998 5.218 1.00 90.25 271 GLU A O 1
ATOM 2259 N N . ASN A 1 272 ? 19.900 24.104 4.973 1.00 91.38 272 ASN A N 1
ATOM 2260 C CA . ASN A 1 272 ? 20.988 24.727 4.217 1.00 91.38 272 ASN A CA 1
ATOM 2261 C C . ASN A 1 272 ? 20.490 25.345 2.901 1.00 91.38 272 ASN A C 1
ATOM 2263 O O . ASN A 1 272 ? 20.902 26.449 2.535 1.00 91.38 272 ASN A O 1
ATOM 2267 N N . PHE A 1 273 ? 19.590 24.656 2.194 1.00 90.31 273 PHE A N 1
ATOM 2268 C CA . PHE A 1 273 ? 18.965 25.175 0.980 1.00 90.31 273 PHE A CA 1
ATOM 2269 C C . PHE A 1 273 ? 18.122 26.427 1.264 1.00 90.31 273 PHE A C 1
ATOM 2271 O O . PHE A 1 273 ? 18.303 27.443 0.587 1.00 90.31 273 PHE A O 1
ATOM 2278 N N . LYS A 1 274 ? 17.262 26.394 2.295 1.00 89.94 274 LYS A N 1
ATOM 2279 C CA . LYS A 1 274 ? 16.448 27.544 2.725 1.00 89.94 274 LYS A CA 1
ATOM 2280 C C . LYS A 1 274 ? 17.332 28.759 3.018 1.00 89.94 274 LYS A C 1
ATOM 2282 O O . LYS A 1 274 ? 17.087 29.837 2.480 1.00 89.94 274 LYS A O 1
ATOM 2287 N N . GLN A 1 275 ? 18.411 28.575 3.782 1.00 90.69 275 GLN A N 1
ATOM 2288 C CA . GLN A 1 275 ? 19.356 29.655 4.077 1.00 90.69 275 GLN A CA 1
ATOM 2289 C C . GLN A 1 275 ? 20.038 30.217 2.826 1.00 90.69 275 GLN A C 1
ATOM 2291 O O . GLN A 1 275 ? 20.169 31.434 2.693 1.00 90.69 275 GLN A O 1
ATOM 2296 N N . LYS A 1 276 ? 20.457 29.356 1.889 1.00 91.62 276 LYS A N 1
ATOM 2297 C CA . LYS A 1 276 ? 21.068 29.801 0.630 1.00 91.62 276 LYS A CA 1
ATOM 2298 C C . LYS A 1 276 ? 20.097 30.648 -0.197 1.00 91.62 276 LYS A C 1
ATOM 2300 O O . LYS A 1 276 ? 20.506 31.686 -0.708 1.00 91.62 276 LYS A O 1
ATOM 2305 N N . ARG A 1 277 ? 18.829 30.237 -0.294 1.00 88.12 277 ARG A N 1
ATOM 2306 C CA . ARG A 1 277 ? 17.797 30.960 -1.050 1.00 88.12 277 ARG A CA 1
ATOM 2307 C C . ARG A 1 277 ? 17.481 32.323 -0.431 1.00 88.12 277 ARG A C 1
ATOM 2309 O O . ARG A 1 277 ? 17.402 33.303 -1.161 1.00 88.12 277 ARG A O 1
ATOM 2316 N N . ILE A 1 278 ? 17.381 32.407 0.898 1.00 90.44 278 ILE A N 1
ATOM 2317 C CA . ILE A 1 278 ? 17.179 33.682 1.610 1.00 90.44 278 ILE A CA 1
ATOM 2318 C C . ILE A 1 278 ? 18.308 34.668 1.281 1.00 90.44 278 ILE A C 1
ATOM 2320 O O . ILE A 1 278 ? 18.033 35.799 0.901 1.00 90.44 278 ILE A O 1
ATOM 2324 N N . ARG A 1 279 ? 19.572 34.220 1.328 1.00 87.69 279 ARG A N 1
ATOM 2325 C CA . ARG A 1 279 ? 20.740 35.060 0.991 1.00 87.69 279 ARG A CA 1
ATOM 2326 C C . ARG A 1 279 ? 20.772 35.534 -0.464 1.00 87.69 279 ARG A C 1
ATOM 2328 O O . ARG A 1 279 ? 21.448 36.513 -0.759 1.00 87.69 279 ARG A O 1
ATOM 2335 N N . GLN A 1 280 ? 20.138 34.800 -1.378 1.00 85.38 280 GLN A N 1
ATOM 2336 C CA . GLN A 1 280 ? 20.056 35.165 -2.794 1.00 85.38 280 GLN A CA 1
ATOM 2337 C C . GLN A 1 280 ? 18.934 36.166 -3.069 1.00 85.38 280 GLN A C 1
ATOM 2339 O O . GLN A 1 280 ? 19.093 36.988 -3.955 1.00 85.38 280 GLN A O 1
ATOM 2344 N N . LEU A 1 281 ? 17.831 36.099 -2.320 1.00 81.88 281 LEU A N 1
ATOM 2345 C CA . LEU A 1 281 ? 16.704 37.032 -2.436 1.00 81.88 281 LEU A CA 1
ATOM 2346 C C . LEU A 1 281 ? 16.948 38.358 -1.699 1.00 81.88 281 LEU A C 1
ATOM 2348 O O . LEU A 1 281 ? 16.262 39.336 -1.961 1.00 81.88 281 LEU A O 1
ATOM 2352 N N . SER A 1 282 ? 17.898 38.384 -0.761 1.00 77.38 282 SER A N 1
ATOM 2353 C CA . SER A 1 282 ? 18.310 39.581 -0.022 1.00 77.38 282 SER A CA 1
ATOM 2354 C C . SER A 1 282 ? 19.451 40.365 -0.694 1.00 77.38 282 SER A C 1
ATOM 2356 O O . SER A 1 282 ? 20.071 41.198 -0.035 1.00 77.38 282 SER A O 1
ATOM 2358 N N . LYS A 1 283 ? 19.801 40.034 -1.941 1.00 61.81 283 LYS A N 1
ATOM 2359 C CA . LYS A 1 283 ? 20.791 40.723 -2.781 1.00 61.81 283 LYS A CA 1
ATOM 2360 C C . LYS A 1 283 ? 20.095 41.270 -4.014 1.00 61.81 283 LYS A C 1
ATOM 2362 O O . LYS A 1 283 ? 20.533 42.346 -4.465 1.00 61.81 283 LYS A O 1
#

Sequence (283 aa):
MVSEIVNINLYSDSSFVSCTFNMKNHGDSLTLAVGFPVMNFFHWSISPYDKQDKEKFEIYVDGLRLSQSDIQVPEEMKETYDKYMKVIHIEEEYKRKLDSINTHFGVIEKRNWTKVTKGSYSAFERAQTKVYNWKENEPNLDSDLIMEFDSLMTAGDYAWYIWKVKFHKGESKTIKVNYMVPSGIGYGGEYRFMKYLLSTGTGWKDKISRAEVNVKLDNVKVNTVETIAPSNYKMDKKEKKISWTFLNIEPTTDNDIYIKYYNPRERRKWENFKQKRIRQLSK

Solvent-accessible surface area (backbone atoms only — not comparable to full-atom values): 15491 Å² total; per-residue (Å²): 58,45,34,37,41,34,42,31,45,35,44,80,60,28,32,42,38,40,38,38,37,37,38,64,37,87,53,74,64,46,72,42,77,49,63,42,63,80,73,69,56,48,87,85,46,76,67,76,89,55,89,59,53,74,73,47,43,48,45,25,55,72,81,45,72,61,54,75,88,55,52,40,57,48,77,93,46,40,66,62,49,53,54,52,52,52,27,54,53,49,56,47,51,51,49,51,53,50,52,50,50,36,59,75,35,51,51,44,75,43,102,80,77,49,73,45,59,78,52,62,62,70,59,51,51,54,54,49,50,54,53,50,59,54,52,73,76,45,78,71,90,49,72,63,64,50,50,52,50,52,46,53,67,68,72,44,96,57,38,51,40,24,32,79,48,76,38,50,57,65,35,70,49,40,42,36,42,38,37,62,34,56,36,34,58,40,82,76,43,55,29,34,31,49,76,44,73,46,29,67,55,55,82,36,72,67,54,30,49,36,39,37,42,39,38,34,43,73,74,41,56,78,90,36,54,78,44,69,36,48,84,83,54,48,76,42,78,87,79,32,30,40,35,41,78,47,66,64,35,75,43,38,76,78,58,23,37,37,41,32,29,44,52,73,70,46,29,53,52,34,53,53,48,54,55,54,52,52,63,60,75,75,106

Mean predicted aligned error: 7.88 Å

Foldseek 3Di:
DAEKEWEWEDDQWKIKIKMKDKDWAQDAWDKDWDFAAQQQQEPPDSDPDDPCSVVQKWKDKQNRTDDPVQKDFPPVCRVLVVLVVQQVVLVVVLVVQLVVLCVVQVWDQDPVRDTDGPDDPVVSVVSNVVSVVVSVPGDHDDPVSVCVNVCCSVVDPGGGIIGMDIDHNGDMMMMMMIGMHTWYADPQNQKTKDKACPLVVLVDPFFHQKYKHKYAHDHAQPVQWDDWPDPQWDADNVRRMIMDMDGRDSDHNSNMTMIMGHDPVSNVVSVVVVVVVVVVVVD

Radius of gyration: 24.46 Å; Cα contacts (8 Å, |Δi|>4): 481; chains: 1; bounding box: 59×61×66 Å

Secondary structure (DSSP, 8-state):
--EEEEEEEE-SSEEEEEEEEEEE--SSSEEEEEEE------TT------TTGGGSEEEEETTEEPPGGG-B--HHH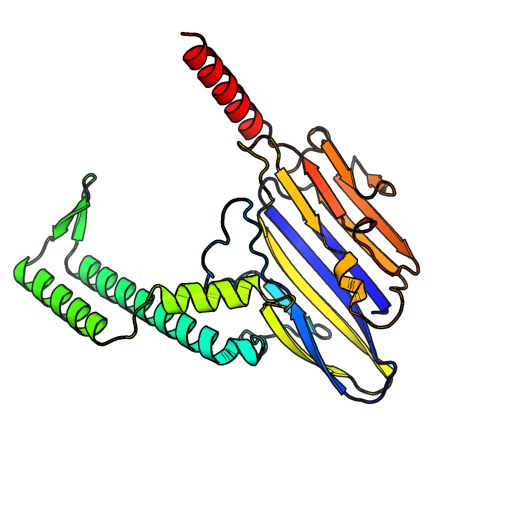HHHHHHHHHHHHHHHHHHHHHHHHHHHTT-EE-TTS-EE-SS-HHHHHHHHHHHHHHHHTS----HHHHHHHHHHHHH--S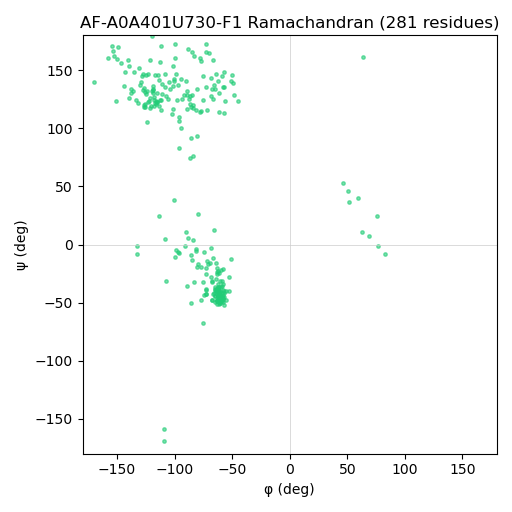-SEEEEEEE-TT-EEEEEEEEEEEPEE-GGGS-EEEEE-GGGGGGSSS-EEEEEEEEEESSS-GGGEEEEESTT-EEETTTTEEEEEEEEE---GGG-EEEEE--HHHHHHHHHHHHHHHHHHT-